Protein AF-A0A0R0LU48-F1 (afdb_monomer_lite)

Foldseek 3Di:
DPVVVVVVVVVVVVVVVVVVVVVVVVVVVVVVVVLVVLCPDPNNVVVDPDPVPQFLLNVLVVLLVVLLVLLVVLLVVLVVVLVPDPDPVLNVLSVVLNVLSVCLVNVVSVVLVCCSVVVPVVCVVVNVVSLVSNLVSLVSSLVSLVDDDPPVVNVVSNVSSVVSNVSSVVSSVSSVLLNVQCPDPQHDNRSHGPVVVVVVPDD

Organism: NCBI:txid146866

pLDDT: mean 76.63, std 15.04, range [34.47, 94.69]

InterPro domains:
  IPR031539 Protein of unknown function DUF5090 [PF17009] (1-192)

Radius of gyration: 25.54 Å; chains: 1; bounding box: 46×79×58 Å

Sequence (203 aa):
MADSKTERAKRKAAEVRDAVALQSAQAEKKTKETIKAVEKSKIGKHIPTSLDSATFKDVIKMTLFLNAIMTIGFYCIVNSAATDVENAIKRTALNICNYIILIFGLGGIVVDSIFFFGQLFALLKIFYLIKFVKFLGMVLFLFATFRGIGWFMMASEWLYTICCGLLDLFFMYYLTLYEERVASDDYDENGMLKADRMNNEEP

Secondary structure (DSSP, 8-state):
--HHHHHHHHHHHHHHHHHHHHHHHHHHHHHHHHHHHHHHSTTGGGS-S-GGG--HHHHHHHHHHHHHHHHHHHHHHHHHHHHS---HHHHHHHHHHHHHIIIIIIHHHHHHHHHHHHT-GGGHHHHHHHHHHHHHHHHHHHHHHSSSS-HHHHHHHHHHHHHHHHHHHHHHHHHHHHHHHHHSTTB-TTS-BHHHHHHHS--

Structure (mmCIF, N/CA/C/O backbone):
data_AF-A0A0R0LU48-F1
#
_entry.id   AF-A0A0R0LU48-F1
#
loop_
_atom_site.group_PDB
_atom_site.id
_atom_site.type_symbol
_atom_site.label_atom_id
_atom_site.label_alt_id
_atom_site.label_comp_id
_atom_site.label_asym_id
_atom_site.label_entity_id
_atom_site.label_seq_id
_atom_site.pdbx_PDB_ins_code
_atom_site.Cartn_x
_atom_site.Cartn_y
_atom_site.Cartn_z
_atom_site.occupancy
_atom_site.B_iso_or_equiv
_atom_site.auth_seq_id
_atom_site.auth_comp_id
_atom_site.auth_asym_id
_atom_site.auth_atom_id
_atom_site.pdbx_PDB_model_num
ATOM 1 N N . MET A 1 1 ? -14.257 60.687 -22.860 1.00 53.16 1 MET A N 1
ATOM 2 C CA . MET A 1 1 ? -15.047 59.444 -23.060 1.00 53.16 1 MET A CA 1
ATOM 3 C C . MET A 1 1 ? -14.368 58.182 -22.480 1.00 53.16 1 MET A C 1
ATOM 5 O O . MET A 1 1 ? -14.685 57.082 -22.917 1.00 53.16 1 MET A O 1
ATOM 9 N N . ALA A 1 2 ? -13.473 58.296 -21.485 1.00 52.38 2 ALA A N 1
ATOM 10 C CA . ALA A 1 2 ? -12.802 57.144 -20.857 1.00 52.38 2 ALA A CA 1
ATOM 11 C C . ALA A 1 2 ? -13.502 56.653 -19.569 1.00 52.38 2 ALA A C 1
ATOM 13 O O . ALA A 1 2 ? -13.424 55.469 -19.250 1.00 52.38 2 ALA A O 1
ATOM 14 N N . ASP A 1 3 ? -14.260 57.520 -18.885 1.00 55.38 3 ASP A N 1
ATOM 15 C CA . ASP A 1 3 ? -14.912 57.183 -17.610 1.00 55.38 3 ASP A CA 1
ATOM 16 C C . ASP A 1 3 ? -16.040 56.148 -17.727 1.00 55.38 3 ASP A C 1
ATOM 18 O O . ASP A 1 3 ? -16.190 55.292 -16.857 1.00 55.38 3 ASP A O 1
ATOM 22 N N . SER A 1 4 ? -16.789 56.124 -18.839 1.00 62.62 4 SER A N 1
ATOM 23 C CA . SER A 1 4 ? -17.958 55.233 -18.946 1.00 62.62 4 SER A CA 1
ATOM 24 C C . SER A 1 4 ? -17.603 53.756 -19.163 1.00 62.62 4 SER A C 1
ATOM 26 O O . SER A 1 4 ? -18.388 52.872 -18.812 1.00 62.62 4 SER A O 1
ATOM 28 N N . LYS A 1 5 ? -16.415 53.457 -19.712 1.00 58.91 5 LYS A N 1
ATOM 29 C CA . LYS A 1 5 ? -15.939 52.073 -19.882 1.00 58.91 5 LYS A CA 1
ATOM 30 C C . LYS A 1 5 ? -15.409 51.503 -18.568 1.00 58.91 5 LYS A C 1
ATOM 32 O O . LYS A 1 5 ? -15.706 50.353 -18.250 1.00 58.91 5 LYS A O 1
ATOM 37 N N . THR A 1 6 ? -14.698 52.313 -17.787 1.00 65.50 6 THR A N 1
ATOM 38 C CA . THR A 1 6 ? -14.137 51.910 -16.490 1.00 65.50 6 THR A CA 1
ATOM 39 C C . THR A 1 6 ? -15.232 51.720 -15.439 1.00 65.50 6 THR A C 1
ATOM 41 O O . THR A 1 6 ? -15.206 50.736 -14.701 1.00 65.50 6 THR A O 1
ATOM 44 N N . GLU A 1 7 ? -16.256 52.580 -15.413 1.00 66.00 7 GLU A N 1
ATOM 45 C CA . GLU A 1 7 ? -17.419 52.382 -14.537 1.00 66.00 7 GLU A CA 1
ATOM 46 C C . GLU A 1 7 ? -18.263 51.162 -14.929 1.00 66.00 7 GLU A C 1
ATOM 48 O O . GLU A 1 7 ? -18.682 50.403 -14.054 1.00 66.00 7 GLU A O 1
ATOM 53 N N . ARG A 1 8 ? -18.470 50.907 -16.230 1.00 67.06 8 ARG A N 1
ATOM 54 C CA . ARG A 1 8 ? -19.157 49.685 -16.692 1.00 67.06 8 ARG A CA 1
ATOM 55 C C . ARG A 1 8 ? -18.387 48.414 -16.338 1.00 67.06 8 ARG A C 1
ATOM 57 O O . ARG A 1 8 ? -19.012 47.421 -15.977 1.00 67.06 8 ARG A O 1
ATOM 64 N N . ALA A 1 9 ? -17.057 48.441 -16.414 1.00 67.62 9 ALA A N 1
ATOM 65 C CA . ALA A 1 9 ? -16.216 47.317 -16.011 1.00 67.62 9 ALA A CA 1
ATOM 66 C C . ALA A 1 9 ? -16.288 47.066 -14.495 1.00 67.62 9 ALA A C 1
ATOM 68 O O . ALA A 1 9 ? -16.434 45.919 -14.081 1.00 67.62 9 ALA A O 1
ATOM 69 N N . LYS A 1 10 ? -16.278 48.123 -13.670 1.00 69.38 10 LYS A N 1
ATOM 70 C CA . LYS A 1 10 ? -16.448 48.006 -12.211 1.00 69.38 10 LYS A CA 1
ATOM 71 C C . LYS A 1 10 ? -17.833 47.486 -11.817 1.00 69.38 10 LYS A C 1
ATOM 73 O O . LYS A 1 10 ? -17.916 46.629 -10.944 1.00 69.38 10 LYS A O 1
ATOM 78 N N . ARG A 1 11 ? -18.905 47.941 -12.480 1.00 68.88 11 ARG A N 1
ATOM 79 C CA . ARG A 1 11 ? -20.272 47.439 -12.236 1.00 68.88 11 ARG A CA 1
ATOM 80 C C . ARG A 1 11 ? -20.427 45.970 -12.629 1.00 68.88 11 ARG A C 1
ATOM 82 O O . ARG A 1 11 ? -20.905 45.190 -11.818 1.00 68.88 11 ARG A O 1
ATOM 89 N N . LYS A 1 12 ? -19.920 45.566 -13.801 1.00 70.00 12 LYS A N 1
ATOM 90 C CA . LYS A 1 12 ? -19.904 44.148 -14.200 1.00 70.00 12 LYS A CA 1
ATOM 91 C C . LYS A 1 12 ? -19.057 43.281 -13.267 1.00 70.00 12 LYS A C 1
ATOM 93 O O . LYS A 1 12 ? -19.446 42.162 -12.968 1.00 70.00 12 LYS A O 1
ATOM 98 N N . ALA A 1 13 ? -17.915 43.778 -12.793 1.00 67.62 13 ALA A N 1
ATOM 99 C CA . ALA A 1 13 ? -17.084 43.046 -11.838 1.00 67.62 13 ALA A CA 1
ATOM 100 C C . ALA A 1 13 ? -17.785 42.866 -10.479 1.00 67.62 13 ALA A C 1
ATOM 102 O O . ALA A 1 13 ? -17.675 41.798 -9.883 1.00 67.62 13 ALA A O 1
ATOM 103 N N . ALA A 1 14 ? -18.530 43.874 -10.013 1.00 71.25 14 ALA A N 1
ATOM 104 C CA . ALA A 1 14 ? -19.348 43.771 -8.806 1.00 71.25 14 ALA A CA 1
ATOM 105 C C . ALA A 1 14 ? -20.502 42.769 -8.983 1.00 71.25 14 ALA A C 1
ATOM 107 O O . ALA A 1 14 ? -20.642 41.867 -8.167 1.00 71.25 14 ALA A O 1
ATOM 108 N N . GLU A 1 15 ? -21.240 42.841 -10.096 1.00 73.94 15 GLU A N 1
ATOM 109 C CA . GLU A 1 15 ? -22.322 41.896 -10.419 1.00 73.94 15 GLU A CA 1
ATOM 110 C C . GLU A 1 15 ? -21.827 40.445 -10.516 1.00 73.94 15 GLU A C 1
ATOM 112 O O . GLU A 1 15 ? -22.471 39.533 -10.000 1.00 73.94 15 GLU A O 1
ATOM 117 N N . VAL A 1 16 ? -20.662 40.212 -11.131 1.00 72.81 16 VAL A N 1
ATOM 118 C CA . VAL A 1 16 ? -20.051 38.874 -11.203 1.00 72.81 16 VAL A CA 1
ATOM 119 C C . VAL A 1 16 ? -19.606 38.401 -9.820 1.00 72.81 16 VAL A C 1
ATOM 121 O O . VAL A 1 16 ? -19.815 37.238 -9.486 1.00 72.81 16 VAL A O 1
ATOM 124 N N . ARG A 1 17 ? -19.033 39.279 -8.990 1.00 69.31 17 ARG A N 1
ATOM 125 C CA . ARG A 1 17 ? -18.630 38.925 -7.621 1.00 69.31 17 ARG A CA 1
ATOM 126 C C . ARG A 1 17 ? -19.835 38.545 -6.761 1.00 69.31 17 ARG A C 1
ATOM 128 O O . ARG A 1 17 ? -19.767 37.554 -6.038 1.00 69.31 17 ARG A O 1
ATOM 135 N N . ASP A 1 18 ? -20.931 39.285 -6.881 1.00 74.00 18 ASP A N 1
ATOM 136 C CA . ASP A 1 18 ? -22.164 39.023 -6.140 1.00 74.00 18 ASP A CA 1
ATOM 137 C C . ASP A 1 18 ? -22.858 37.748 -6.649 1.00 74.00 18 ASP A C 1
ATOM 139 O O . ASP A 1 18 ? -23.329 36.941 -5.847 1.00 74.00 18 ASP A O 1
ATOM 143 N N . ALA A 1 19 ? -22.831 37.486 -7.962 1.00 73.06 19 ALA A N 1
ATOM 144 C CA . ALA A 1 19 ? -23.322 36.235 -8.542 1.00 73.06 19 ALA A CA 1
ATOM 145 C C . ALA A 1 19 ? -22.497 35.012 -8.097 1.00 73.06 19 ALA A C 1
ATOM 147 O O . ALA A 1 19 ? -23.069 33.969 -7.777 1.00 73.06 19 ALA A O 1
ATOM 148 N N . VAL A 1 20 ? -21.167 35.136 -8.023 1.00 67.44 20 VAL A N 1
ATOM 149 C CA . VAL A 1 20 ? -20.271 34.079 -7.521 1.00 67.44 20 VAL A CA 1
ATOM 150 C C . VAL A 1 20 ? -20.490 33.841 -6.026 1.00 67.44 20 VAL A C 1
ATOM 152 O O . VAL A 1 20 ? -20.561 32.691 -5.597 1.00 67.44 20 VAL A O 1
ATOM 155 N N . ALA A 1 21 ? -20.670 34.898 -5.230 1.00 66.50 21 ALA A N 1
ATOM 156 C CA . ALA A 1 21 ? -20.992 34.775 -3.809 1.00 66.50 21 ALA A CA 1
ATOM 157 C C . ALA A 1 21 ? -22.350 34.084 -3.590 1.00 66.50 21 ALA A C 1
ATOM 159 O O . ALA A 1 21 ? -22.465 33.205 -2.734 1.00 66.50 21 ALA A O 1
ATOM 160 N N . LEU A 1 22 ? -23.359 34.419 -4.402 1.00 77.50 22 LEU A N 1
ATOM 161 C CA . LEU A 1 22 ? -24.681 33.795 -4.354 1.00 77.50 22 LEU A CA 1
ATOM 162 C C . LEU A 1 22 ? -24.629 32.310 -4.747 1.00 77.50 22 LEU A C 1
ATOM 164 O O . LEU A 1 22 ? -25.226 31.475 -4.066 1.00 77.50 22 LEU A O 1
ATOM 168 N N . GLN A 1 23 ? -23.896 31.964 -5.810 1.00 72.56 23 GLN A N 1
ATOM 169 C CA . GLN A 1 23 ? -23.706 30.571 -6.229 1.00 72.56 23 GLN A CA 1
ATOM 170 C C . GLN A 1 23 ? -22.917 29.764 -5.194 1.00 72.56 23 GLN A C 1
ATOM 172 O O . GLN A 1 23 ? -23.289 28.628 -4.905 1.00 72.56 23 GLN A O 1
ATOM 177 N N . SER A 1 24 ? -21.883 30.352 -4.589 1.00 55.38 24 SER A N 1
ATOM 178 C CA . SER A 1 24 ? -21.120 29.720 -3.507 1.00 55.38 24 SER A CA 1
ATOM 179 C C . SER A 1 24 ? -22.003 29.457 -2.283 1.00 55.38 24 SER A C 1
ATOM 181 O O . SER A 1 24 ? -22.031 28.344 -1.765 1.00 55.38 24 SER A O 1
ATOM 183 N N . ALA A 1 25 ? -22.821 30.433 -1.877 1.00 70.62 25 ALA A N 1
ATOM 184 C CA . ALA A 1 25 ? -23.762 30.273 -0.769 1.00 70.62 25 ALA A CA 1
ATOM 185 C C . ALA A 1 25 ? -24.839 29.210 -1.058 1.00 70.62 25 ALA A C 1
ATOM 187 O O . ALA A 1 25 ? -25.215 28.439 -0.172 1.00 70.62 25 ALA A O 1
ATOM 188 N N . GLN A 1 26 ? -25.325 29.129 -2.301 1.00 75.94 26 GLN A N 1
ATOM 189 C CA . GLN A 1 26 ? -26.251 28.076 -2.729 1.00 75.94 26 GLN A CA 1
ATOM 190 C C . GLN A 1 26 ? -25.587 26.694 -2.744 1.00 75.94 26 GLN A C 1
ATOM 192 O O . GLN A 1 26 ? -26.207 25.722 -2.309 1.00 75.94 26 GLN A O 1
ATOM 197 N N . ALA A 1 27 ? -24.333 26.601 -3.191 1.00 59.31 27 ALA A N 1
ATOM 198 C CA . ALA A 1 27 ? -23.557 25.367 -3.162 1.00 59.31 27 ALA A CA 1
ATOM 199 C C . ALA A 1 27 ? -23.303 24.910 -1.719 1.00 59.31 27 ALA A C 1
ATOM 201 O O . ALA A 1 27 ? -23.600 23.765 -1.393 1.00 59.31 27 ALA A O 1
ATOM 202 N N . GLU A 1 28 ? -22.867 25.800 -0.824 1.00 49.56 28 GLU A N 1
ATOM 203 C CA . GLU A 1 28 ? -22.703 25.490 0.601 1.00 49.56 28 GLU A CA 1
ATOM 204 C C . GLU A 1 28 ? -24.007 25.031 1.249 1.00 49.56 28 GLU A C 1
ATOM 206 O O . GLU A 1 28 ? -24.011 24.062 2.010 1.00 49.56 28 GLU A O 1
ATOM 211 N N . LYS A 1 29 ? -25.127 25.700 0.951 1.00 70.50 29 LYS A N 1
ATOM 212 C CA . LYS A 1 29 ? -26.439 25.310 1.476 1.00 70.50 29 LYS A CA 1
ATOM 213 C C . LYS A 1 29 ? -26.829 23.913 0.994 1.00 70.50 29 LYS A C 1
ATOM 215 O O . LYS A 1 29 ? -27.220 23.084 1.812 1.00 70.50 29 LYS A O 1
ATOM 220 N N . LYS A 1 30 ? -26.639 23.622 -0.296 1.00 72.75 30 LYS A N 1
ATOM 221 C CA . LYS A 1 30 ? -26.913 22.305 -0.886 1.00 72.75 30 LYS A CA 1
ATOM 222 C C . LYS A 1 30 ? -26.003 21.218 -0.309 1.00 72.75 30 LYS A C 1
ATOM 224 O O . LYS A 1 30 ? -26.470 20.118 -0.021 1.00 72.75 30 LYS A O 1
ATOM 229 N N . THR A 1 31 ? -24.732 21.529 -0.065 1.00 49.38 31 THR A N 1
ATOM 230 C CA . THR A 1 31 ? -23.783 20.626 0.600 1.00 49.38 31 THR A CA 1
ATOM 231 C C . THR A 1 31 ? -24.207 20.359 2.043 1.00 49.38 31 THR A C 1
ATOM 233 O O . THR A 1 31 ? -24.282 19.202 2.442 1.00 49.38 31 THR A O 1
ATOM 236 N N . LYS A 1 32 ? -24.591 21.387 2.813 1.00 55.03 32 LYS A N 1
ATOM 237 C CA . LYS A 1 32 ? -25.093 21.230 4.193 1.00 55.03 32 LYS A CA 1
ATOM 238 C C . LYS A 1 32 ? -26.396 20.430 4.258 1.00 55.03 32 LYS A C 1
ATOM 240 O O . LYS A 1 32 ? -26.575 19.629 5.171 1.00 55.03 32 LYS A O 1
ATOM 245 N N . GLU A 1 33 ? -27.303 20.622 3.306 1.00 74.12 33 GLU A N 1
ATOM 246 C CA . GLU A 1 33 ? -28.535 19.831 3.194 1.00 74.12 33 GLU A CA 1
ATOM 247 C C . GLU A 1 33 ? -28.237 18.370 2.838 1.00 74.12 33 GLU A C 1
ATOM 249 O O . GLU A 1 33 ? -28.833 17.465 3.422 1.00 74.12 33 GLU A O 1
ATOM 254 N N . THR A 1 34 ? -27.261 18.133 1.959 1.00 65.44 34 THR A N 1
ATOM 255 C CA . THR A 1 34 ? -26.812 16.782 1.588 1.00 65.44 34 THR A CA 1
ATOM 256 C C . THR A 1 34 ? -26.147 16.078 2.767 1.00 65.44 34 THR A C 1
ATOM 258 O O . THR A 1 34 ? -26.477 14.930 3.041 1.00 65.44 34 THR A O 1
ATOM 261 N N . ILE A 1 35 ? 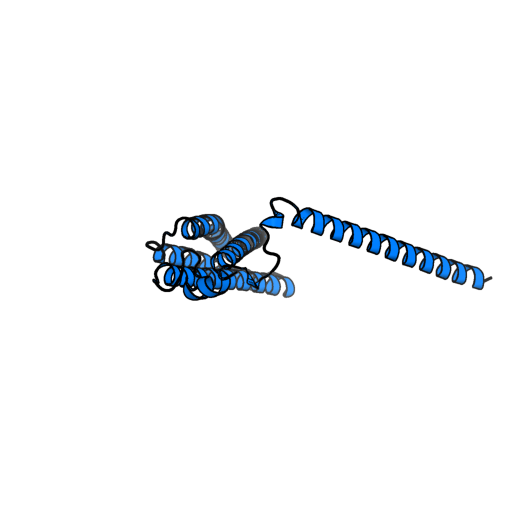-25.289 16.768 3.524 1.00 55.00 35 ILE A N 1
ATOM 262 C CA . ILE A 1 35 ? -24.664 16.232 4.743 1.00 55.00 35 ILE A CA 1
ATOM 263 C C . ILE A 1 35 ? -25.739 15.826 5.756 1.00 55.00 35 ILE A C 1
ATOM 265 O O . ILE A 1 35 ? -25.747 14.686 6.208 1.00 55.00 35 ILE A O 1
ATOM 269 N N . LYS A 1 36 ? -26.724 16.693 6.026 1.00 67.88 36 LYS A N 1
ATOM 270 C CA . LYS A 1 36 ? -27.844 16.372 6.931 1.00 67.88 36 LYS A CA 1
ATOM 271 C C . LYS A 1 36 ? -28.707 15.211 6.430 1.00 67.88 36 LYS A C 1
ATOM 273 O O . LYS A 1 36 ? -29.240 14.449 7.235 1.00 67.88 36 LYS A O 1
ATOM 278 N N . ALA A 1 37 ? -28.894 15.089 5.116 1.00 72.19 37 ALA A N 1
ATOM 279 C CA . ALA A 1 37 ? -29.622 13.973 4.516 1.00 72.19 37 ALA A CA 1
ATOM 280 C C . ALA A 1 37 ? -28.841 12.656 4.647 1.00 72.19 37 ALA A C 1
ATOM 282 O O . ALA A 1 37 ? -29.436 11.621 4.951 1.00 72.19 37 ALA A O 1
ATOM 283 N N . VAL A 1 38 ? -27.516 12.704 4.478 1.00 60.34 38 VAL A N 1
ATOM 284 C CA . VAL A 1 38 ? -26.619 11.560 4.661 1.00 60.34 38 VAL A CA 1
ATOM 285 C C . VAL A 1 38 ? -26.592 11.143 6.127 1.00 60.34 38 VAL A C 1
ATOM 287 O O . VAL A 1 38 ? -26.894 9.985 6.389 1.00 60.34 38 VAL A O 1
ATOM 290 N N . GLU A 1 39 ? -26.374 12.054 7.077 1.00 55.50 39 GLU A N 1
ATOM 291 C CA . GLU A 1 39 ? -26.407 11.778 8.527 1.00 55.50 39 GLU A CA 1
ATOM 292 C C . GLU A 1 39 ? -27.728 11.134 8.979 1.00 55.50 39 GLU A C 1
ATOM 294 O O . GLU A 1 39 ? -27.738 10.207 9.785 1.00 55.50 39 GLU A O 1
ATOM 299 N N . LYS A 1 40 ? -28.867 11.573 8.426 1.00 70.12 40 LYS A N 1
ATOM 300 C CA . LYS A 1 40 ? -30.189 11.003 8.745 1.00 70.12 40 LYS A CA 1
ATOM 301 C C . LYS A 1 40 ? -30.490 9.684 8.029 1.00 70.12 40 LYS A C 1
ATOM 303 O O . LYS A 1 40 ? -31.455 9.007 8.400 1.00 70.12 40 LYS A O 1
ATOM 308 N N . SER A 1 41 ? -29.713 9.319 7.011 1.00 72.19 41 SER A N 1
ATOM 309 C CA . SER A 1 41 ? -29.898 8.076 6.259 1.00 72.19 41 SER A CA 1
ATOM 310 C C . SER A 1 41 ? -29.531 6.846 7.099 1.00 72.19 41 SER A C 1
ATOM 312 O O . SER A 1 41 ? -28.799 6.936 8.082 1.00 72.19 41 SER A O 1
ATOM 314 N N . LYS A 1 42 ? -30.006 5.658 6.694 1.00 63.72 42 LYS A N 1
ATOM 315 C CA . LYS A 1 42 ? -29.632 4.385 7.346 1.00 63.72 42 LYS A CA 1
ATOM 316 C C . LYS A 1 42 ? -28.112 4.173 7.396 1.00 63.72 42 LYS A C 1
ATOM 318 O O . LYS A 1 42 ? -27.623 3.580 8.351 1.00 63.72 42 LYS A O 1
ATOM 323 N N . ILE A 1 43 ? -27.402 4.673 6.382 1.00 53.69 43 ILE A N 1
ATOM 324 C CA . ILE A 1 43 ? -25.948 4.570 6.247 1.00 53.69 43 ILE A CA 1
ATOM 325 C C . ILE A 1 43 ? -25.261 5.607 7.138 1.00 53.69 43 ILE A C 1
ATOM 327 O O . ILE A 1 43 ? -24.390 5.239 7.911 1.00 53.69 43 ILE A O 1
ATOM 331 N N . GLY A 1 44 ? -25.678 6.876 7.108 1.00 48.78 44 GLY A N 1
ATOM 332 C CA . GLY A 1 44 ? -25.032 7.921 7.914 1.00 48.78 44 GLY A CA 1
ATOM 333 C C . GLY A 1 44 ? -25.274 7.805 9.413 1.00 48.78 44 GLY A C 1
ATOM 334 O O . GLY A 1 44 ? -24.395 8.176 10.176 1.00 48.78 44 GLY A O 1
ATOM 335 N N . LYS A 1 45 ? -26.370 7.173 9.850 1.00 55.78 45 LYS A N 1
ATOM 336 C CA . LYS A 1 45 ? -26.540 6.775 11.260 1.00 55.78 45 LYS A CA 1
ATOM 337 C C . LYS A 1 45 ? -25.509 5.741 11.738 1.00 55.78 45 LYS A C 1
ATOM 339 O O . LYS A 1 45 ? -25.342 5.587 12.939 1.00 55.78 45 LYS A O 1
ATOM 344 N N . HIS A 1 46 ? -24.863 5.024 10.816 1.00 56.06 46 HIS A N 1
ATOM 345 C CA . HIS A 1 46 ? -23.775 4.083 11.101 1.00 56.06 46 HIS A CA 1
ATOM 346 C C . HIS A 1 46 ? -22.386 4.688 10.848 1.00 56.06 46 HIS A C 1
ATOM 348 O O . HIS A 1 46 ? -21.388 4.015 11.092 1.00 56.06 46 HIS A O 1
ATOM 354 N N . ILE A 1 47 ? -22.301 5.925 10.343 1.00 50.41 47 ILE A N 1
ATOM 355 C CA . ILE A 1 47 ? -21.030 6.632 10.188 1.00 50.41 47 ILE A CA 1
ATOM 356 C C . ILE A 1 47 ? -20.760 7.351 11.516 1.00 50.41 47 ILE A C 1
ATOM 358 O O . ILE A 1 47 ? -21.517 8.258 11.864 1.00 50.41 47 ILE A O 1
ATOM 362 N N . PRO A 1 48 ? -19.722 6.965 12.277 1.00 52.69 48 PRO A N 1
ATOM 363 C CA . PRO A 1 48 ? -19.404 7.628 13.534 1.00 52.69 48 PRO A CA 1
ATOM 364 C C . PRO A 1 48 ? -19.004 9.085 13.265 1.00 52.69 48 PRO A C 1
ATOM 366 O O . PRO A 1 48 ? -18.038 9.360 12.556 1.00 52.69 48 PRO A O 1
ATOM 369 N N . THR A 1 49 ? -19.770 10.029 13.814 1.00 53.81 49 THR A N 1
ATOM 370 C CA . THR A 1 49 ? -19.534 11.480 13.694 1.00 53.81 49 THR A CA 1
ATOM 371 C C . THR A 1 49 ? -18.589 12.030 14.769 1.00 53.81 49 THR A C 1
ATOM 373 O O . THR A 1 49 ? -18.243 13.209 14.728 1.00 53.81 49 THR A O 1
ATOM 376 N N . SER A 1 50 ? -18.152 11.194 15.717 1.00 48.34 50 SER A N 1
ATOM 377 C CA . SER A 1 50 ? -17.138 11.510 16.729 1.00 48.34 50 SER A CA 1
ATOM 378 C C . SER A 1 50 ? -16.078 10.404 16.803 1.00 48.34 50 SER A C 1
ATOM 380 O O . SER A 1 50 ? -16.401 9.216 16.842 1.00 48.34 50 SER A O 1
ATOM 382 N N . LEU A 1 51 ? -14.800 10.801 16.842 1.00 49.50 51 LEU A N 1
ATOM 383 C CA . LEU A 1 51 ? -13.664 9.881 17.010 1.00 49.50 51 LEU A CA 1
ATOM 384 C C . LEU A 1 51 ? -13.607 9.260 18.415 1.00 49.50 51 LEU A C 1
ATOM 386 O O . LEU A 1 51 ? -13.053 8.177 18.556 1.00 49.50 51 LEU A O 1
ATOM 390 N N . ASP A 1 52 ? -14.242 9.882 19.415 1.00 49.97 52 ASP A N 1
ATOM 391 C CA . ASP A 1 52 ? -14.313 9.368 20.795 1.00 49.97 52 ASP A CA 1
ATOM 392 C C . ASP A 1 52 ? -15.073 8.032 20.911 1.00 49.97 52 ASP A C 1
ATOM 394 O O . ASP A 1 52 ? -14.929 7.319 21.897 1.00 49.97 52 ASP A O 1
ATOM 398 N N . SER A 1 53 ? -15.863 7.668 19.892 1.00 56.25 53 SER A N 1
ATOM 399 C CA . SER A 1 53 ? -16.603 6.397 19.820 1.00 56.25 53 SER A CA 1
ATOM 400 C C . SER A 1 53 ? -15.949 5.346 18.913 1.00 56.25 53 SER A C 1
ATOM 402 O O . SER A 1 53 ? -16.498 4.257 18.732 1.00 56.25 53 SER A O 1
ATOM 404 N N . ALA A 1 54 ? -14.798 5.657 18.305 1.00 58.09 54 ALA A N 1
ATOM 405 C CA . ALA A 1 54 ? -14.149 4.760 17.359 1.00 58.09 54 ALA A CA 1
ATOM 406 C C . ALA A 1 54 ? -13.547 3.555 18.091 1.00 58.09 54 ALA A C 1
ATOM 408 O O . ALA A 1 54 ? -12.592 3.683 18.858 1.00 58.09 54 ALA A O 1
ATOM 409 N N . THR A 1 55 ? -14.085 2.364 17.826 1.00 66.44 55 THR A N 1
ATOM 410 C CA . THR A 1 55 ? -13.520 1.135 18.386 1.00 66.44 55 THR A CA 1
ATOM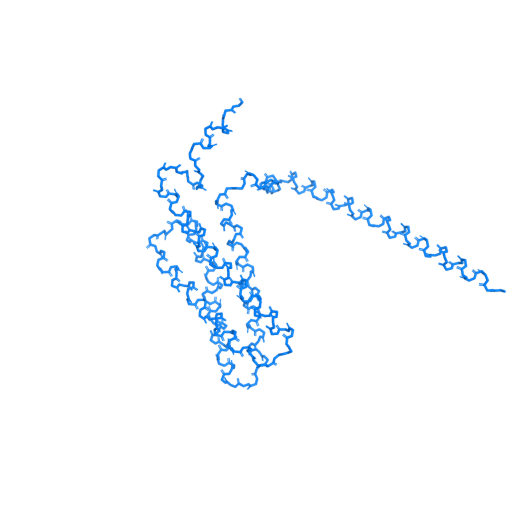 411 C C . THR A 1 55 ? -12.210 0.782 17.688 1.00 66.44 55 THR A C 1
ATOM 413 O O . THR A 1 55 ? -11.976 1.133 16.526 1.00 66.44 55 THR A O 1
ATOM 416 N N . PHE A 1 56 ? -11.354 0.017 18.365 1.00 67.69 56 PHE A N 1
ATOM 417 C CA . PHE A 1 56 ? -10.104 -0.473 17.780 1.00 67.69 56 PHE A CA 1
ATOM 418 C C . PHE A 1 56 ? -10.347 -1.270 16.482 1.00 67.69 56 PHE A C 1
ATOM 420 O O . PHE A 1 56 ? -9.610 -1.156 15.501 1.00 67.69 56 PHE A O 1
ATOM 427 N N . LYS A 1 57 ? -11.468 -1.997 16.435 1.00 73.38 57 LYS A N 1
ATOM 428 C CA . LYS A 1 57 ? -11.972 -2.698 15.250 1.00 73.38 57 LYS A CA 1
ATOM 429 C C . LYS A 1 57 ? -12.264 -1.757 14.074 1.00 73.38 57 LYS A C 1
ATOM 431 O O . LYS A 1 57 ? -12.014 -2.124 12.926 1.00 73.38 57 LYS A O 1
ATOM 436 N N . ASP A 1 58 ? -12.781 -0.557 14.325 1.00 77.88 58 ASP A N 1
ATOM 437 C CA . ASP A 1 58 ? -13.090 0.420 13.273 1.00 77.88 58 ASP A CA 1
ATOM 438 C C . ASP A 1 58 ? -11.834 1.094 12.724 1.00 77.88 58 ASP A C 1
ATOM 440 O O . ASP A 1 58 ? -11.739 1.307 11.513 1.00 77.88 58 ASP A O 1
ATOM 444 N N . VAL A 1 59 ? -10.829 1.323 13.575 1.00 80.06 59 VAL A N 1
ATOM 445 C CA . VAL A 1 59 ? -9.495 1.755 13.132 1.00 80.06 59 VAL A CA 1
ATOM 446 C C . VAL A 1 59 ? -8.920 0.741 12.142 1.00 80.06 59 VAL A C 1
ATOM 448 O O . VAL A 1 59 ? -8.492 1.122 11.056 1.00 80.06 59 VAL A O 1
ATOM 451 N N . ILE A 1 60 ? -8.987 -0.558 12.443 1.00 82.25 60 ILE A N 1
ATOM 452 C CA . ILE A 1 60 ? -8.452 -1.603 11.554 1.00 82.25 60 ILE A CA 1
ATOM 453 C C . ILE A 1 60 ? -9.214 -1.673 10.229 1.00 82.25 60 ILE A C 1
ATOM 455 O O . ILE A 1 60 ? -8.582 -1.769 9.177 1.00 82.25 60 ILE A O 1
ATOM 459 N N . LYS A 1 61 ? -10.549 -1.557 10.245 1.00 85.38 61 LYS A N 1
ATOM 460 C CA . LYS A 1 61 ? -11.356 -1.494 9.011 1.00 85.38 61 LYS A CA 1
ATOM 461 C C . LYS A 1 61 ? -10.973 -0.300 8.139 1.00 85.38 61 LYS A C 1
ATOM 463 O O . LYS A 1 61 ? -10.848 -0.456 6.926 1.00 85.38 61 LYS A O 1
ATOM 468 N N . MET A 1 62 ? -10.789 0.879 8.738 1.00 85.88 62 MET A N 1
ATOM 469 C CA . MET A 1 62 ? -10.365 2.071 8.000 1.00 85.88 62 MET A CA 1
ATOM 470 C C . MET A 1 62 ? -8.975 1.882 7.397 1.00 85.88 62 MET A C 1
ATOM 472 O O . MET A 1 62 ? -8.781 2.185 6.219 1.00 85.88 62 MET A O 1
ATOM 476 N N . THR A 1 63 ? -8.034 1.318 8.154 1.00 86.12 63 THR A N 1
ATOM 477 C CA . THR A 1 63 ? -6.684 1.027 7.655 1.00 86.12 63 THR A CA 1
ATOM 478 C C . THR A 1 63 ? -6.718 -0.003 6.525 1.00 86.12 63 THR A C 1
ATOM 480 O O . THR A 1 63 ? -6.038 0.186 5.521 1.00 86.12 63 THR A O 1
ATOM 483 N N . LEU A 1 64 ? -7.552 -1.044 6.626 1.00 88.88 64 LEU A N 1
ATOM 484 C CA . LEU A 1 64 ? -7.750 -2.047 5.574 1.00 88.88 64 LEU A CA 1
ATOM 485 C C . LEU A 1 64 ? -8.318 -1.421 4.294 1.00 88.88 64 LEU A C 1
ATOM 487 O O . LEU A 1 64 ? -7.800 -1.658 3.203 1.00 88.88 64 LEU A O 1
ATOM 491 N N . PHE A 1 65 ? -9.347 -0.582 4.421 1.00 90.62 65 PHE A N 1
ATOM 492 C CA . PHE A 1 65 ? -9.954 0.110 3.285 1.00 90.62 65 PHE A CA 1
ATOM 493 C C . PHE A 1 65 ? -8.975 1.080 2.610 1.00 90.62 65 PHE A C 1
ATOM 495 O O . PHE A 1 65 ? -8.840 1.084 1.384 1.00 90.62 65 PHE A O 1
ATOM 502 N N . LEU A 1 66 ? -8.245 1.866 3.404 1.00 91.25 66 LEU A N 1
ATOM 503 C CA . LEU A 1 66 ? -7.239 2.794 2.895 1.00 91.25 66 LEU A CA 1
ATOM 504 C C . LEU A 1 66 ? -6.085 2.047 2.212 1.00 91.25 66 LEU A C 1
ATOM 506 O O . LEU A 1 66 ? -5.650 2.446 1.132 1.00 91.25 66 LEU A O 1
ATOM 510 N N . ASN A 1 67 ? -5.633 0.935 2.794 1.00 90.62 67 ASN A N 1
ATOM 511 C CA . ASN A 1 67 ? -4.605 0.079 2.210 1.00 90.62 67 ASN A CA 1
ATOM 512 C C . ASN A 1 67 ? -5.069 -0.529 0.876 1.00 90.62 67 ASN A C 1
ATOM 514 O O . ASN A 1 67 ? -4.303 -0.551 -0.090 1.00 90.62 67 ASN A O 1
ATOM 518 N N . ALA A 1 68 ? -6.336 -0.939 0.773 1.00 92.31 68 ALA A N 1
ATOM 519 C CA . ALA A 1 68 ? -6.910 -1.437 -0.473 1.00 92.31 68 ALA A CA 1
ATOM 520 C C . ALA A 1 68 ? -6.878 -0.382 -1.590 1.00 92.31 68 ALA A C 1
ATOM 522 O O . ALA A 1 68 ? -6.349 -0.650 -2.671 1.00 92.31 68 ALA A O 1
ATOM 523 N N . ILE A 1 69 ? -7.369 0.833 -1.320 1.00 93.94 69 ILE A N 1
ATOM 524 C CA . ILE A 1 69 ? -7.355 1.938 -2.295 1.00 93.94 69 ILE A CA 1
ATOM 525 C C . ILE A 1 69 ? -5.923 2.272 -2.717 1.00 93.94 69 ILE A C 1
ATOM 527 O O . ILE A 1 69 ? -5.637 2.384 -3.910 1.00 93.94 69 ILE A O 1
ATOM 531 N N . MET A 1 70 ? -5.017 2.402 -1.749 1.00 93.62 70 MET A N 1
ATOM 532 C CA . MET A 1 70 ? -3.616 2.728 -2.008 1.00 93.62 70 MET A CA 1
ATOM 533 C C . MET A 1 70 ? -2.917 1.633 -2.821 1.00 93.62 70 MET A C 1
ATOM 535 O O . MET A 1 70 ? -2.144 1.923 -3.727 1.00 93.62 70 MET A O 1
ATOM 539 N N . THR A 1 71 ? -3.220 0.363 -2.554 1.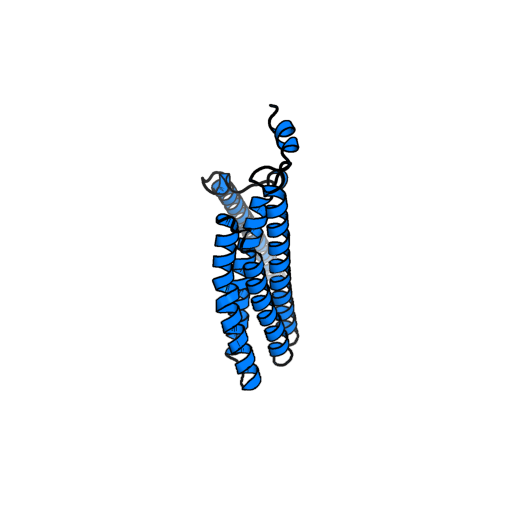00 93.38 71 THR A N 1
ATOM 540 C CA . THR A 1 71 ? -2.655 -0.769 -3.300 1.00 93.38 71 THR A CA 1
ATOM 541 C C . THR A 1 71 ? -3.168 -0.815 -4.742 1.00 93.38 71 THR A C 1
ATOM 543 O O . THR A 1 71 ? -2.386 -1.093 -5.650 1.00 93.38 71 THR A O 1
ATOM 546 N N . ILE A 1 72 ? -4.444 -0.491 -4.980 1.00 94.38 72 ILE A N 1
ATOM 547 C CA . ILE A 1 72 ? -4.998 -0.355 -6.338 1.00 94.38 72 ILE A CA 1
ATOM 548 C C . ILE A 1 72 ? -4.311 0.792 -7.084 1.00 94.38 72 ILE A C 1
ATOM 550 O O . ILE A 1 72 ? -3.872 0.611 -8.219 1.00 94.38 72 ILE A O 1
ATOM 554 N N . GLY A 1 73 ? -4.171 1.957 -6.445 1.00 93.69 73 GLY A N 1
ATOM 555 C CA . GLY A 1 73 ? -3.459 3.089 -7.038 1.00 93.69 73 GLY A CA 1
ATOM 556 C C . GLY A 1 73 ? -2.003 2.748 -7.358 1.00 93.69 73 GLY A C 1
ATOM 557 O O . GLY A 1 73 ? -1.530 3.041 -8.456 1.00 93.69 73 GLY A O 1
ATOM 558 N N . PHE A 1 74 ? -1.321 2.039 -6.456 1.00 94.31 74 PHE A N 1
ATOM 559 C CA . PHE A 1 74 ? 0.046 1.579 -6.679 1.00 94.31 74 PHE A CA 1
ATOM 560 C C . PHE A 1 74 ? 0.148 0.620 -7.867 1.00 94.31 74 PHE A C 1
ATOM 562 O O . PHE A 1 74 ? 1.019 0.790 -8.716 1.00 94.31 74 PHE A O 1
ATOM 569 N N . TYR A 1 75 ? -0.768 -0.345 -7.978 1.00 94.19 75 TYR A N 1
ATOM 570 C CA . TYR A 1 75 ? -0.829 -1.252 -9.124 1.00 94.19 75 TYR A CA 1
ATOM 571 C C . TYR A 1 75 ? -0.951 -0.488 -10.451 1.00 94.19 75 TYR A C 1
ATOM 573 O O . TYR A 1 75 ? -0.212 -0.771 -11.393 1.00 94.19 75 TYR A O 1
ATOM 581 N N . CYS A 1 76 ? -1.818 0.527 -10.515 1.00 93.12 76 CYS A N 1
ATOM 582 C CA . CYS A 1 76 ? -1.963 1.364 -11.707 1.00 93.12 76 CYS A CA 1
ATOM 583 C C . CYS A 1 76 ? -0.663 2.102 -12.066 1.00 93.12 76 CYS A C 1
ATOM 585 O O . CYS A 1 76 ? -0.298 2.145 -13.241 1.00 93.12 76 CYS A O 1
ATOM 587 N N . ILE A 1 77 ? 0.051 2.640 -11.071 1.00 91.81 77 ILE A N 1
ATOM 588 C CA . ILE A 1 77 ? 1.349 3.308 -11.268 1.00 91.81 77 ILE A CA 1
ATOM 589 C C . ILE A 1 77 ? 2.377 2.319 -11.833 1.00 91.81 77 ILE A C 1
ATOM 591 O O . ILE A 1 77 ? 3.004 2.601 -12.854 1.00 91.81 77 ILE A O 1
ATOM 595 N N . VAL A 1 78 ? 2.514 1.139 -11.220 1.00 91.62 78 VAL A N 1
ATOM 596 C CA . VAL A 1 78 ? 3.453 0.096 -11.673 1.00 91.62 78 VAL A CA 1
ATOM 597 C C . VAL A 1 78 ? 3.125 -0.357 -13.098 1.00 91.62 78 VAL A C 1
ATOM 599 O O . VAL A 1 78 ? 4.025 -0.487 -13.928 1.00 91.62 78 VAL A O 1
ATOM 602 N N . ASN A 1 79 ? 1.842 -0.563 -13.405 1.00 90.94 79 ASN A N 1
ATOM 603 C CA . ASN A 1 79 ? 1.396 -0.985 -14.728 1.00 90.94 79 ASN A CA 1
ATOM 604 C C . ASN A 1 79 ? 1.660 0.087 -15.801 1.00 90.94 79 ASN A C 1
ATOM 606 O O . ASN A 1 79 ? 2.106 -0.238 -16.903 1.00 90.94 79 ASN A O 1
ATOM 610 N N . SER A 1 80 ? 1.446 1.365 -15.473 1.00 88.75 80 SER A N 1
ATOM 611 C CA . SER A 1 80 ? 1.800 2.477 -16.362 1.00 88.75 80 SER A CA 1
ATOM 612 C C . SER A 1 80 ? 3.307 2.510 -16.617 1.00 88.75 80 SER A C 1
ATOM 614 O O . SER A 1 80 ? 3.735 2.500 -17.768 1.00 88.75 80 SER A O 1
ATOM 616 N N . ALA A 1 81 ? 4.118 2.444 -15.557 1.00 86.94 81 ALA A N 1
ATOM 617 C CA . ALA A 1 81 ? 5.574 2.459 -15.663 1.00 86.94 81 ALA A CA 1
ATOM 618 C C . ALA A 1 81 ? 6.122 1.284 -16.494 1.00 86.94 81 ALA A C 1
ATOM 620 O O . ALA A 1 81 ? 7.119 1.437 -17.192 1.00 86.94 81 ALA A O 1
ATOM 621 N N . ALA A 1 82 ? 5.479 0.113 -16.458 1.00 84.88 82 ALA A N 1
ATOM 622 C CA . ALA A 1 82 ? 5.888 -1.049 -17.249 1.00 84.88 82 ALA A CA 1
ATOM 623 C C . ALA A 1 82 ? 5.640 -0.891 -18.763 1.00 84.88 82 ALA A C 1
ATOM 625 O O . ALA A 1 82 ? 6.294 -1.567 -19.565 1.00 84.88 82 ALA A O 1
ATOM 626 N N . THR A 1 83 ? 4.704 -0.023 -19.159 1.00 81.19 83 THR A N 1
ATOM 627 C CA . THR A 1 83 ? 4.278 0.136 -20.559 1.00 81.19 83 THR A CA 1
ATOM 628 C C . THR A 1 83 ? 5.234 1.036 -21.353 1.00 81.19 83 THR A C 1
ATOM 630 O O . THR A 1 83 ? 5.495 0.759 -22.522 1.00 81.19 83 THR A O 1
ATOM 633 N N . ASP A 1 84 ? 5.843 2.028 -20.698 1.00 71.94 84 ASP A N 1
ATOM 634 C CA . ASP A 1 84 ? 6.643 3.086 -21.339 1.00 71.94 84 ASP A CA 1
ATOM 635 C C . ASP A 1 84 ? 8.168 2.837 -21.317 1.00 71.94 84 ASP A C 1
ATOM 637 O O . ASP A 1 84 ? 8.971 3.765 -21.427 1.00 71.94 84 ASP A O 1
ATOM 641 N N . VAL A 1 85 ? 8.613 1.583 -21.153 1.00 81.62 85 VAL A N 1
ATOM 642 C CA . VAL A 1 85 ? 10.040 1.257 -20.965 1.00 81.62 85 VAL A CA 1
ATOM 643 C C . VAL A 1 85 ? 10.644 0.505 -22.148 1.00 81.62 85 VAL A C 1
ATOM 645 O O . VAL A 1 85 ? 10.340 -0.661 -22.399 1.00 81.62 85 VAL A O 1
ATOM 648 N N . GLU A 1 86 ? 11.611 1.151 -22.807 1.00 78.44 86 GLU A N 1
ATOM 649 C CA . GLU A 1 86 ? 12.388 0.575 -23.915 1.00 78.44 86 GLU A CA 1
ATOM 650 C C . GLU A 1 86 ? 13.481 -0.406 -23.447 1.00 78.44 86 GLU A C 1
ATOM 652 O O . GLU A 1 86 ? 13.826 -1.358 -24.146 1.00 78.44 86 GLU A O 1
ATOM 657 N N . ASN A 1 87 ? 14.042 -0.208 -22.247 1.00 85.31 87 ASN A N 1
ATOM 658 C CA . ASN A 1 87 ? 15.125 -1.052 -21.736 1.00 85.31 87 ASN A CA 1
ATOM 659 C C . ASN A 1 87 ? 14.596 -2.423 -21.274 1.00 85.31 87 ASN A C 1
ATOM 661 O O . ASN A 1 87 ? 13.861 -2.513 -20.291 1.00 85.31 87 ASN A O 1
ATOM 665 N N . ALA A 1 88 ? 15.047 -3.499 -21.926 1.00 85.50 88 ALA A N 1
ATOM 666 C CA . ALA A 1 88 ? 14.592 -4.867 -21.667 1.00 85.50 88 ALA A CA 1
ATOM 667 C C . ALA A 1 88 ? 14.777 -5.340 -20.211 1.00 85.50 88 ALA A C 1
ATOM 669 O O . ALA A 1 88 ? 13.901 -6.019 -19.670 1.00 85.50 88 ALA A O 1
ATOM 670 N N . ILE A 1 89 ? 15.881 -4.964 -19.553 1.00 86.38 89 ILE A N 1
ATOM 671 C CA . ILE A 1 89 ? 16.148 -5.348 -18.156 1.00 86.38 89 ILE A CA 1
ATOM 672 C C . ILE A 1 89 ? 15.147 -4.653 -17.233 1.00 86.38 89 ILE A C 1
ATOM 674 O O . ILE A 1 89 ? 14.499 -5.303 -16.412 1.00 86.38 89 ILE A O 1
ATOM 678 N N . LYS A 1 90 ? 14.965 -3.338 -17.407 1.00 86.06 90 LYS A N 1
ATOM 679 C CA . LYS A 1 90 ? 13.997 -2.563 -16.618 1.00 86.06 90 LYS A CA 1
ATOM 680 C C . LYS A 1 90 ? 12.568 -3.038 -16.851 1.00 86.06 90 LYS A C 1
ATOM 682 O O . LYS A 1 90 ? 11.824 -3.205 -15.892 1.00 86.06 90 LYS A O 1
ATOM 687 N N . ARG A 1 91 ? 12.204 -3.320 -18.104 1.00 88.44 91 ARG A N 1
ATOM 688 C CA . ARG A 1 91 ? 10.887 -3.8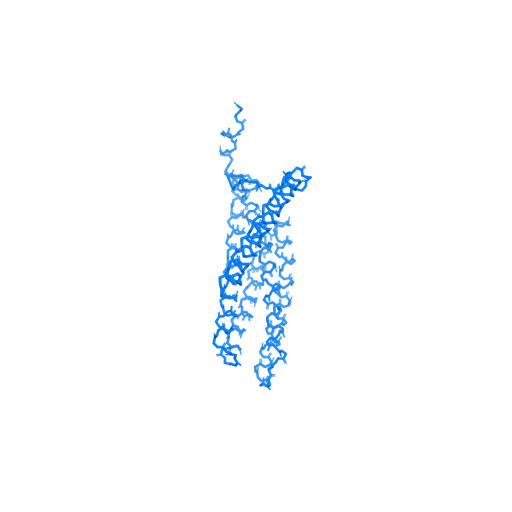53 -18.466 1.00 88.44 91 ARG A CA 1
ATOM 689 C C . ARG A 1 91 ? 10.610 -5.187 -17.780 1.00 88.44 91 ARG A C 1
ATOM 691 O O . ARG A 1 91 ? 9.522 -5.400 -17.261 1.00 88.44 91 ARG A O 1
ATOM 698 N N . THR A 1 92 ? 11.608 -6.067 -17.731 1.00 90.44 92 THR A N 1
ATOM 699 C CA . THR A 1 92 ? 11.490 -7.358 -17.042 1.00 90.44 92 THR A CA 1
ATOM 700 C C . THR A 1 92 ? 11.295 -7.166 -15.540 1.00 90.44 92 THR A C 1
ATOM 702 O O . THR A 1 92 ? 10.380 -7.756 -14.970 1.00 90.44 92 THR A O 1
ATOM 705 N N . ALA A 1 93 ? 12.090 -6.296 -14.908 1.00 90.50 93 ALA A N 1
ATOM 706 C CA . ALA A 1 93 ? 11.942 -5.976 -13.488 1.00 90.50 93 ALA A CA 1
ATOM 707 C C . ALA A 1 93 ? 10.553 -5.395 -13.166 1.00 90.50 93 ALA A C 1
ATOM 709 O O . ALA A 1 93 ? 9.901 -5.857 -12.233 1.00 90.50 93 ALA A O 1
ATOM 710 N N . LEU A 1 94 ? 10.060 -4.449 -13.971 1.00 91.44 94 LEU A N 1
ATOM 711 C CA . LEU A 1 94 ? 8.736 -3.846 -13.793 1.00 91.44 94 LEU A CA 1
ATOM 712 C C . LEU A 1 94 ? 7.597 -4.841 -14.030 1.00 91.44 94 LEU A C 1
ATOM 714 O O . LEU A 1 94 ? 6.620 -4.816 -13.290 1.00 91.44 94 LEU A O 1
ATOM 718 N N . ASN A 1 95 ? 7.729 -5.757 -14.992 1.00 92.44 95 ASN A N 1
ATOM 719 C CA . ASN A 1 95 ? 6.755 -6.833 -15.186 1.00 92.44 95 ASN A CA 1
ATOM 720 C C . ASN A 1 95 ? 6.704 -7.774 -13.977 1.00 92.44 95 ASN A C 1
ATOM 722 O O . ASN A 1 95 ? 5.617 -8.141 -13.535 1.00 92.44 95 ASN A O 1
ATOM 726 N N . ILE A 1 96 ? 7.862 -8.134 -13.413 1.00 93.44 96 ILE A N 1
ATOM 727 C CA . ILE A 1 96 ? 7.931 -8.927 -12.179 1.00 93.44 96 ILE A CA 1
ATOM 728 C C . ILE A 1 96 ? 7.252 -8.170 -11.031 1.00 93.44 96 ILE A C 1
ATOM 730 O O . ILE A 1 96 ? 6.404 -8.750 -10.353 1.00 93.44 96 ILE A O 1
ATOM 734 N N . CYS A 1 97 ? 7.544 -6.874 -10.852 1.00 93.25 97 CYS A N 1
ATOM 735 C CA . CYS A 1 97 ? 6.842 -6.037 -9.875 1.00 93.25 97 CYS A CA 1
ATOM 736 C C . CYS A 1 97 ? 5.330 -6.056 -10.103 1.00 93.25 97 CYS A C 1
ATOM 738 O O . CYS A 1 97 ? 4.578 -6.254 -9.155 1.00 93.25 97 CYS A O 1
ATOM 740 N N . ASN A 1 98 ? 4.882 -5.894 -11.348 1.00 93.31 98 ASN A N 1
ATOM 741 C CA . ASN A 1 98 ? 3.466 -5.855 -11.696 1.00 93.31 98 ASN A CA 1
ATOM 742 C C . ASN A 1 98 ? 2.748 -7.144 -11.264 1.00 93.31 98 ASN A C 1
ATOM 744 O O . ASN A 1 98 ? 1.725 -7.084 -10.588 1.00 93.31 98 ASN A O 1
ATOM 748 N N . TYR A 1 99 ? 3.328 -8.315 -11.553 1.00 94.44 99 TYR A N 1
ATOM 749 C CA . TYR A 1 99 ? 2.772 -9.596 -11.105 1.00 94.44 99 TYR A CA 1
ATOM 750 C C . TYR A 1 99 ? 2.814 -9.770 -9.585 1.00 94.44 99 TYR A C 1
ATOM 752 O O . TYR A 1 99 ? 1.844 -10.265 -9.009 1.00 94.44 99 TYR A O 1
ATOM 760 N N . ILE A 1 100 ? 3.891 -9.343 -8.918 1.00 94.00 100 ILE A N 1
ATOM 761 C CA . ILE A 1 100 ? 3.976 -9.389 -7.451 1.00 94.00 100 ILE A CA 1
ATOM 762 C C . ILE A 1 100 ? 2.869 -8.530 -6.829 1.00 94.00 100 ILE A C 1
ATOM 764 O O . ILE A 1 100 ? 2.170 -8.990 -5.931 1.00 94.00 100 ILE A O 1
ATOM 768 N N . ILE A 1 101 ? 2.663 -7.307 -7.316 1.00 92.94 101 ILE A N 1
ATOM 769 C CA . ILE A 1 101 ? 1.633 -6.402 -6.791 1.00 92.94 101 ILE A CA 1
ATOM 770 C C . ILE A 1 101 ? 0.224 -6.866 -7.171 1.00 92.94 101 ILE A C 1
ATOM 772 O O . ILE A 1 101 ? -0.693 -6.740 -6.364 1.00 92.94 101 ILE A O 1
ATOM 776 N N . LEU A 1 102 ? 0.035 -7.479 -8.336 1.00 93.25 102 LEU A N 1
ATOM 777 C CA . LEU A 1 102 ? -1.238 -8.097 -8.702 1.00 93.25 102 LEU A CA 1
ATOM 778 C C . LEU A 1 102 ? -1.597 -9.243 -7.744 1.00 93.25 102 LEU A C 1
ATOM 780 O O . LEU A 1 102 ? -2.679 -9.258 -7.162 1.00 93.25 102 LEU A O 1
ATOM 784 N N . ILE A 1 103 ? -0.681 -10.192 -7.545 1.00 93.75 103 ILE A N 1
ATOM 785 C CA . ILE A 1 103 ? -0.950 -11.404 -6.763 1.00 93.75 103 ILE A CA 1
ATOM 786 C C . ILE A 1 103 ? -0.955 -11.096 -5.262 1.00 93.75 103 ILE A C 1
ATOM 788 O O . ILE A 1 103 ? -1.922 -11.399 -4.570 1.00 93.75 103 ILE A O 1
ATOM 792 N N . PHE A 1 104 ? 0.104 -10.471 -4.747 1.00 92.88 104 PHE A N 1
ATOM 793 C CA . PHE A 1 104 ? 0.293 -10.244 -3.309 1.00 92.88 104 PHE A CA 1
ATOM 794 C C . PHE A 1 104 ? -0.223 -8.884 -2.833 1.00 92.88 104 PHE A C 1
ATOM 796 O O . PHE A 1 104 ? -0.478 -8.712 -1.645 1.00 92.88 104 PHE A O 1
ATOM 803 N N . GLY A 1 105 ? -0.393 -7.913 -3.732 1.00 90.00 105 GLY A N 1
ATOM 804 C CA . GLY A 1 105 ? -1.068 -6.654 -3.425 1.00 90.00 105 GLY A CA 1
ATOM 805 C C . GLY A 1 105 ? -2.581 -6.808 -3.525 1.00 90.00 105 GLY A C 1
ATOM 806 O O . GLY A 1 105 ? -3.251 -6.820 -2.498 1.00 90.00 105 GLY A O 1
ATOM 807 N N . LEU A 1 106 ? -3.126 -6.962 -4.737 1.00 91.50 106 LEU A N 1
ATOM 808 C CA . LEU A 1 106 ? -4.580 -7.048 -4.937 1.00 91.50 106 LEU A CA 1
ATOM 809 C C . LEU A 1 106 ? -5.175 -8.335 -4.356 1.00 91.50 106 LEU A C 1
ATOM 811 O O . LEU A 1 106 ? -6.172 -8.270 -3.639 1.00 91.50 106 LEU A O 1
ATOM 815 N N . GLY A 1 107 ? -4.539 -9.490 -4.579 1.00 90.19 107 GLY A N 1
ATOM 816 C CA . GLY A 1 107 ? -4.923 -10.721 -3.877 1.00 90.19 107 GLY A CA 1
ATOM 817 C C . GLY A 1 107 ? -4.712 -10.617 -2.361 1.00 90.19 107 GLY A C 1
ATOM 818 O O . GLY A 1 107 ? -5.518 -11.131 -1.587 1.00 90.19 107 GLY A O 1
ATOM 819 N N . GLY A 1 108 ? -3.699 -9.858 -1.930 1.00 88.25 108 GLY A N 1
ATOM 820 C CA . GLY A 1 108 ? -3.452 -9.537 -0.524 1.00 88.25 108 GLY A CA 1
ATOM 821 C C . GLY A 1 108 ? -4.615 -8.814 0.154 1.00 88.25 108 GLY A C 1
ATOM 822 O O . GLY A 1 108 ? -4.915 -9.134 1.291 1.00 88.25 108 GLY A O 1
ATOM 823 N N . ILE A 1 109 ? -5.341 -7.926 -0.534 1.00 90.50 109 ILE A N 1
ATOM 824 C CA . ILE A 1 109 ? -6.526 -7.239 0.027 1.00 90.50 109 ILE A CA 1
ATOM 825 C C . ILE A 1 109 ? -7.612 -8.246 0.439 1.00 90.50 109 ILE A C 1
ATOM 827 O O . ILE A 1 109 ? -8.257 -8.105 1.484 1.00 90.50 109 ILE A O 1
ATOM 831 N N . VAL A 1 110 ? -7.817 -9.277 -0.384 1.00 90.62 110 VAL A N 1
ATOM 832 C CA . VAL A 1 110 ? -8.778 -10.348 -0.093 1.00 90.62 110 VAL A CA 1
ATOM 833 C C . VAL A 1 110 ? -8.299 -11.156 1.110 1.00 90.62 110 VAL A C 1
ATOM 835 O O . VAL A 1 110 ? -9.081 -11.415 2.023 1.00 90.62 110 VAL A O 1
ATOM 838 N N . VAL A 1 111 ? -7.008 -11.496 1.146 1.00 88.69 111 VAL A N 1
ATOM 839 C CA . VAL A 1 111 ? -6.394 -12.207 2.274 1.00 88.69 111 VAL A CA 1
ATOM 840 C C . VAL A 1 111 ? -6.494 -11.392 3.566 1.00 88.69 111 VAL A C 1
ATOM 842 O O . VAL A 1 111 ? -6.930 -11.941 4.571 1.00 88.69 111 VAL A O 1
ATOM 845 N N . ASP A 1 112 ? -6.179 -10.096 3.542 1.00 88.12 112 ASP A N 1
ATOM 846 C CA . ASP A 1 112 ? -6.285 -9.176 4.682 1.00 88.12 112 ASP A CA 1
ATOM 847 C C . ASP A 1 112 ? -7.707 -9.172 5.256 1.00 88.12 112 ASP A C 1
ATOM 849 O O . ASP A 1 112 ? -7.905 -9.253 6.469 1.00 88.12 112 ASP A O 1
ATOM 853 N N . SER A 1 113 ? -8.706 -9.132 4.369 1.00 87.75 113 SER A N 1
ATOM 854 C CA . SER A 1 113 ? -10.119 -9.165 4.747 1.00 87.75 113 SER A CA 1
ATOM 855 C C . SER A 1 113 ? -10.482 -10.497 5.404 1.00 87.75 113 SER A C 1
ATOM 857 O O . SER A 1 113 ? -11.090 -10.512 6.473 1.00 87.75 113 SER A O 1
ATOM 859 N N . ILE A 1 114 ? -10.074 -11.621 4.809 1.00 88.06 114 ILE A N 1
ATOM 860 C CA . ILE A 1 114 ? -10.324 -12.959 5.364 1.00 88.06 114 ILE A CA 1
ATOM 861 C C . ILE A 1 114 ? -9.631 -13.128 6.721 1.00 88.06 114 ILE A C 1
ATOM 863 O O . ILE A 1 114 ? -10.236 -13.671 7.640 1.00 88.06 114 ILE A O 1
ATOM 867 N N . PHE A 1 115 ? -8.398 -12.645 6.879 1.00 83.62 115 PHE A N 1
ATOM 868 C CA . PHE A 1 115 ? -7.668 -12.719 8.146 1.00 83.62 115 PHE A CA 1
ATOM 869 C C . PHE A 1 115 ? -8.360 -11.930 9.253 1.00 83.62 115 PHE A C 1
ATOM 871 O O . PHE A 1 115 ? -8.530 -12.449 10.355 1.00 83.62 115 PHE A O 1
ATOM 878 N N . PHE A 1 116 ? -8.790 -10.704 8.953 1.00 82.56 116 PHE A N 1
ATOM 879 C CA . PHE A 1 116 ? -9.455 -9.847 9.926 1.00 82.56 116 PHE A CA 1
ATOM 880 C C . PHE A 1 116 ? -10.852 -10.360 10.303 1.00 82.56 116 PHE A C 1
ATOM 882 O O . PHE A 1 116 ? -11.168 -10.468 11.486 1.00 82.56 116 PHE A O 1
ATOM 889 N N . PHE A 1 117 ? -11.692 -10.708 9.322 1.00 83.25 117 PHE A N 1
ATOM 890 C CA . PHE A 1 117 ? -13.060 -11.171 9.591 1.00 83.25 117 PHE A CA 1
ATOM 891 C C . PHE A 1 117 ? -13.127 -12.625 10.064 1.00 83.25 117 PHE A C 1
ATOM 893 O O . PHE A 1 117 ? -14.022 -12.972 10.828 1.00 83.25 117 PHE A O 1
ATOM 900 N N . GLY A 1 118 ? -12.200 -13.470 9.612 1.00 77.25 118 GLY A N 1
ATOM 901 C CA . GLY A 1 118 ? -12.125 -14.884 9.974 1.00 77.25 118 GLY A CA 1
ATOM 902 C C . GLY A 1 118 ? -11.313 -15.170 11.234 1.00 77.25 118 GLY A C 1
ATOM 903 O O . GLY A 1 118 ? -11.237 -16.332 11.621 1.00 77.25 118 GLY A O 1
ATOM 904 N N . GLN A 1 119 ? -10.691 -14.151 11.846 1.00 75.50 119 GLN A N 1
ATOM 905 C CA . GLN A 1 119 ? -9.868 -14.281 13.058 1.00 75.50 119 GLN A CA 1
ATOM 906 C C . GLN A 1 119 ? -8.831 -15.419 12.951 1.00 75.50 119 GLN A C 1
ATOM 908 O O . GLN A 1 119 ? -8.606 -16.194 13.880 1.00 75.50 119 GLN A O 1
ATOM 913 N N . LEU A 1 120 ? -8.196 -15.543 11.779 1.00 76.69 120 LEU A N 1
ATOM 914 C CA . LEU A 1 120 ? -7.293 -16.652 11.433 1.00 76.69 120 LEU A CA 1
ATOM 915 C C . LEU A 1 120 ? -5.874 -16.448 11.988 1.00 76.69 120 LEU A C 1
ATOM 917 O O . LEU A 1 120 ? -4.877 -16.562 11.271 1.00 76.69 120 LEU A O 1
ATOM 921 N N . PHE A 1 121 ? -5.775 -16.164 13.283 1.00 71.06 121 PHE A N 1
ATOM 922 C CA . PHE A 1 121 ? -4.524 -15.817 13.959 1.00 71.06 121 PHE A CA 1
ATOM 923 C C . PHE A 1 121 ? -3.456 -16.924 13.873 1.00 71.06 121 PHE A C 1
ATOM 925 O O . PHE A 1 121 ? -2.269 -16.649 13.716 1.00 71.06 121 PHE A O 1
ATOM 932 N N . ALA A 1 122 ? -3.865 -18.196 13.802 1.00 73.31 122 ALA A N 1
ATOM 933 C CA . ALA A 1 122 ? -2.951 -19.329 13.614 1.00 73.31 122 ALA A CA 1
ATOM 934 C C . ALA A 1 122 ? -2.092 -19.245 12.331 1.00 73.31 122 ALA A C 1
ATOM 936 O O . ALA A 1 122 ? -1.040 -19.883 12.240 1.00 73.31 122 ALA A O 1
ATOM 937 N N . LEU A 1 123 ? -2.515 -18.459 11.335 1.00 80.06 123 LEU A N 1
ATOM 938 C CA . LEU A 1 123 ? -1.841 -18.324 10.043 1.00 80.06 123 LEU A CA 1
ATOM 939 C C . LEU A 1 123 ? -1.023 -17.024 9.918 1.00 80.06 123 LEU A C 1
ATOM 941 O O . LEU A 1 123 ? -0.545 -16.703 8.827 1.00 80.06 123 LEU A O 1
ATOM 945 N N . LEU A 1 124 ? -0.798 -16.289 11.013 1.00 78.75 124 LEU A N 1
ATOM 946 C CA . LEU A 1 124 ? -0.113 -14.985 11.013 1.00 78.75 124 LEU A CA 1
ATOM 947 C C . LEU A 1 124 ? 1.271 -14.987 10.356 1.00 78.75 124 LEU A C 1
ATOM 949 O O . LEU A 1 124 ? 1.637 -14.040 9.664 1.00 78.75 124 LEU A O 1
ATOM 953 N N . LYS A 1 125 ? 2.029 -16.080 10.487 1.00 81.31 125 LYS A N 1
ATOM 954 C CA . LYS A 1 125 ? 3.332 -16.224 9.813 1.00 81.31 125 LYS A CA 1
ATOM 955 C C . LYS A 1 125 ? 3.205 -16.193 8.287 1.00 81.31 125 LYS A C 1
ATOM 957 O O . LYS A 1 125 ? 4.039 -15.591 7.615 1.00 81.31 125 LYS A O 1
ATOM 962 N N . ILE A 1 126 ? 2.165 -16.826 7.742 1.00 85.50 126 ILE A N 1
ATOM 963 C CA . ILE A 1 126 ? 1.888 -16.841 6.298 1.00 85.50 126 ILE A CA 1
ATOM 964 C C . ILE A 1 126 ? 1.441 -15.449 5.848 1.00 85.50 126 ILE A C 1
ATOM 966 O O . ILE A 1 126 ? 1.874 -14.965 4.805 1.00 85.50 126 ILE A O 1
ATOM 970 N N . PHE A 1 127 ? 0.631 -14.778 6.663 1.00 85.69 127 PHE A N 1
ATOM 971 C CA . PHE A 1 127 ? 0.218 -13.401 6.419 1.00 85.69 127 PHE A CA 1
ATOM 972 C C . PHE A 1 127 ? 1.414 -12.438 6.349 1.00 85.69 127 PHE A C 1
ATOM 974 O O . PHE A 1 127 ? 1.556 -11.705 5.368 1.00 85.69 127 PHE A O 1
ATOM 981 N N . TYR A 1 128 ? 2.339 -12.501 7.311 1.00 87.38 128 TYR A N 1
ATOM 982 C CA . TYR A 1 128 ? 3.568 -11.704 7.267 1.00 87.38 128 TYR A CA 1
ATOM 983 C C . TYR A 1 128 ? 4.439 -12.031 6.057 1.00 87.38 128 TYR A C 1
ATOM 985 O O . TYR A 1 128 ? 5.017 -11.123 5.462 1.00 87.38 128 TYR A O 1
ATOM 993 N N . LEU A 1 129 ? 4.502 -13.300 5.643 1.00 89.38 129 LEU A N 1
ATOM 994 C CA . LEU A 1 129 ? 5.225 -13.690 4.436 1.00 89.38 129 LEU A CA 1
ATOM 995 C C . LEU A 1 129 ? 4.627 -13.033 3.181 1.00 89.38 129 LEU A C 1
ATOM 997 O O . LEU A 1 129 ? 5.372 -12.490 2.369 1.00 89.38 129 LEU A O 1
ATOM 1001 N N . ILE A 1 130 ? 3.299 -13.020 3.038 1.00 90.69 130 ILE A N 1
ATOM 1002 C CA . ILE A 1 130 ? 2.608 -12.350 1.921 1.00 90.69 130 ILE A CA 1
ATOM 1003 C C . ILE A 1 130 ? 2.940 -10.852 1.900 1.00 90.69 130 ILE A C 1
ATOM 1005 O O . ILE A 1 130 ? 3.306 -10.311 0.852 1.00 90.69 130 ILE A O 1
ATOM 1009 N N . LYS A 1 131 ? 2.880 -10.190 3.061 1.00 90.75 131 LYS A N 1
ATOM 1010 C CA . LYS A 1 131 ? 3.223 -8.766 3.199 1.00 90.75 131 LYS A CA 1
ATOM 1011 C C . LYS A 1 131 ? 4.689 -8.489 2.881 1.00 90.75 131 LYS A C 1
ATOM 1013 O O . LYS A 1 131 ? 4.992 -7.519 2.189 1.00 90.75 131 LYS A O 1
ATOM 1018 N N . PHE A 1 132 ? 5.589 -9.368 3.306 1.00 91.44 132 PHE A N 1
ATOM 1019 C CA . PHE A 1 132 ? 7.010 -9.271 2.996 1.00 91.44 132 PHE A CA 1
ATOM 1020 C C . PHE A 1 132 ? 7.284 -9.403 1.491 1.00 91.44 132 PHE A C 1
ATOM 1022 O O . PHE A 1 132 ? 8.035 -8.605 0.933 1.00 91.44 132 PHE A O 1
ATOM 1029 N N . VAL A 1 133 ? 6.633 -10.344 0.801 1.00 94.19 133 VAL A N 1
ATOM 1030 C CA . VAL A 1 133 ? 6.772 -10.495 -0.658 1.00 94.19 133 VAL A CA 1
ATOM 1031 C C . VAL A 1 133 ? 6.240 -9.260 -1.397 1.00 94.19 133 VAL A C 1
ATOM 1033 O O . VAL A 1 133 ? 6.904 -8.765 -2.311 1.00 94.19 133 VAL A O 1
ATOM 1036 N N . LYS A 1 134 ? 5.097 -8.701 -0.973 1.00 93.62 134 LYS A N 1
ATOM 1037 C CA . LYS A 1 134 ? 4.581 -7.424 -1.503 1.00 93.62 134 LYS A CA 1
ATOM 1038 C C . LYS A 1 134 ? 5.598 -6.292 -1.306 1.00 93.62 134 LYS A C 1
ATOM 1040 O O . LYS A 1 134 ? 5.877 -5.553 -2.249 1.00 93.62 134 LYS A O 1
ATOM 1045 N N . PHE A 1 135 ? 6.187 -6.189 -0.114 1.00 94.06 135 PHE A N 1
ATOM 1046 C CA . PHE A 1 135 ? 7.207 -5.188 0.205 1.00 94.06 135 PHE A CA 1
ATOM 1047 C C . PHE A 1 135 ? 8.458 -5.322 -0.676 1.00 94.06 135 PHE A C 1
ATOM 1049 O O . PHE A 1 135 ? 8.950 -4.320 -1.192 1.00 94.06 135 PHE A O 1
ATOM 1056 N N . LEU A 1 136 ? 8.933 -6.544 -0.941 1.00 94.19 136 LEU A N 1
ATOM 1057 C CA . LEU A 1 136 ? 10.029 -6.772 -1.893 1.00 94.19 136 LEU A CA 1
ATOM 1058 C C . LEU A 1 136 ? 9.686 -6.262 -3.301 1.00 94.19 136 LEU A C 1
ATOM 1060 O O . LEU A 1 136 ? 10.537 -5.658 -3.954 1.00 94.19 136 LEU A O 1
ATOM 1064 N N . GLY A 1 137 ? 8.438 -6.440 -3.747 1.00 93.44 137 GLY A N 1
ATOM 1065 C CA . GLY A 1 137 ? 7.946 -5.862 -5.001 1.00 93.44 137 GLY A CA 1
ATOM 1066 C C . GLY A 1 137 ? 7.991 -4.330 -5.014 1.00 93.44 137 GLY A C 1
ATOM 1067 O O . GLY A 1 137 ? 8.410 -3.739 -6.009 1.00 93.44 137 GLY A O 1
ATOM 1068 N N . MET A 1 138 ? 7.629 -3.680 -3.902 1.00 94.06 138 MET A N 1
ATOM 1069 C CA . MET A 1 138 ? 7.733 -2.221 -3.755 1.00 94.06 138 MET A CA 1
ATOM 1070 C C . MET A 1 138 ? 9.188 -1.741 -3.825 1.00 94.06 138 MET A C 1
ATOM 1072 O O . MET A 1 138 ? 9.491 -0.790 -4.540 1.00 94.06 138 MET A O 1
ATOM 1076 N N . VAL A 1 139 ? 10.104 -2.418 -3.128 1.00 93.44 139 VAL A N 1
ATOM 1077 C CA . VAL A 1 139 ? 11.538 -2.086 -3.152 1.00 93.44 139 VAL A CA 1
ATOM 1078 C C . VAL A 1 139 ? 12.108 -2.245 -4.562 1.00 93.44 139 VAL A C 1
ATOM 1080 O O . VAL A 1 139 ? 12.796 -1.351 -5.054 1.00 93.44 139 VAL A O 1
ATOM 1083 N N . LEU A 1 140 ? 11.787 -3.348 -5.244 1.00 92.69 140 LEU A N 1
ATOM 1084 C CA . LEU A 1 140 ? 12.209 -3.577 -6.626 1.00 92.69 140 LEU A CA 1
ATOM 1085 C C . LEU A 1 140 ? 11.672 -2.489 -7.568 1.00 92.69 140 LEU A C 1
ATOM 1087 O O . LEU A 1 140 ? 12.405 -2.025 -8.442 1.00 92.69 140 LEU A O 1
ATOM 1091 N N . PHE A 1 141 ? 10.430 -2.038 -7.364 1.00 92.31 141 PHE A N 1
ATOM 1092 C CA . PHE A 1 141 ? 9.844 -0.939 -8.130 1.00 92.31 141 PHE A CA 1
ATOM 1093 C C . PHE A 1 141 ? 10.628 0.370 -7.958 1.00 92.31 141 PHE A C 1
ATOM 1095 O O . PHE A 1 141 ? 10.980 0.986 -8.963 1.00 92.31 141 PHE A O 1
ATOM 1102 N N . LEU A 1 142 ? 10.989 0.750 -6.726 1.00 91.62 142 LEU A N 1
ATOM 1103 C CA . LEU A 1 142 ? 11.794 1.955 -6.464 1.00 91.62 142 LEU A CA 1
ATOM 1104 C C . LEU A 1 142 ? 13.132 1.928 -7.219 1.00 91.62 142 LEU A C 1
ATOM 1106 O O . LEU A 1 142 ? 13.532 2.921 -7.829 1.00 91.62 142 LEU A O 1
ATOM 1110 N N . PHE A 1 143 ? 13.815 0.779 -7.233 1.00 89.25 143 PHE A N 1
ATOM 1111 C CA . PHE A 1 143 ? 15.060 0.624 -7.991 1.00 89.25 143 PHE A CA 1
ATOM 1112 C C . PHE A 1 143 ? 14.840 0.668 -9.507 1.00 89.25 143 PHE A C 1
ATOM 1114 O O . PHE A 1 143 ? 15.657 1.245 -10.230 1.00 89.25 143 PHE A O 1
ATOM 1121 N N . ALA A 1 144 ? 13.744 0.089 -9.998 1.00 87.69 144 ALA A N 1
ATOM 1122 C CA . ALA A 1 144 ? 13.426 0.065 -11.422 1.00 87.69 144 ALA A CA 1
ATOM 1123 C C . ALA A 1 144 ? 13.101 1.465 -11.982 1.00 87.69 144 ALA A C 1
ATOM 1125 O O . ALA A 1 144 ? 13.428 1.741 -13.141 1.00 87.69 144 ALA A O 1
ATOM 1126 N N . THR A 1 145 ? 12.534 2.360 -11.163 1.00 85.94 145 THR A N 1
ATOM 1127 C CA . THR A 1 145 ? 12.149 3.730 -11.556 1.00 85.94 145 THR A CA 1
ATOM 1128 C C . THR A 1 145 ? 13.194 4.804 -11.243 1.00 85.94 145 THR A C 1
ATOM 1130 O O . THR A 1 145 ? 13.053 5.935 -11.704 1.00 85.94 145 THR A O 1
ATOM 1133 N N . PHE A 1 146 ? 14.299 4.466 -10.565 1.00 79.88 146 PHE A N 1
ATOM 1134 C CA . PHE A 1 146 ? 15.339 5.416 -10.123 1.00 79.88 146 PHE A CA 1
ATOM 1135 C C . PHE A 1 146 ? 15.984 6.263 -11.243 1.00 79.88 146 PHE A C 1
ATOM 1137 O O . PHE A 1 146 ? 16.640 7.269 -10.977 1.00 79.88 146 PHE A O 1
ATOM 1144 N N . ARG A 1 147 ? 15.838 5.875 -12.516 1.00 66.69 147 ARG A N 1
ATOM 1145 C CA . ARG A 1 147 ? 16.306 6.661 -13.669 1.00 66.69 147 ARG A CA 1
ATOM 1146 C C . ARG A 1 147 ? 15.349 6.505 -14.844 1.00 66.69 147 ARG A C 1
ATOM 1148 O O . ARG A 1 147 ? 15.278 5.411 -15.402 1.00 66.69 147 ARG A O 1
ATOM 1155 N N . GLY A 1 148 ? 14.696 7.582 -15.278 1.00 60.88 148 GLY A N 1
ATOM 1156 C CA . GLY A 1 148 ? 13.903 7.569 -16.517 1.00 60.88 148 GLY A CA 1
ATOM 1157 C C . GLY A 1 148 ? 12.781 8.600 -16.615 1.00 60.88 148 GLY A C 1
ATOM 1158 O O . GLY A 1 148 ? 12.282 8.820 -17.709 1.00 60.88 148 GLY A O 1
ATOM 1159 N N . ILE A 1 149 ? 12.410 9.251 -15.510 1.00 65.38 149 ILE A N 1
ATOM 1160 C CA . ILE A 1 149 ? 11.269 10.172 -15.442 1.00 65.38 149 ILE A CA 1
ATOM 1161 C C . ILE A 1 149 ? 11.748 11.512 -14.855 1.00 65.38 149 ILE A C 1
ATOM 1163 O O . ILE A 1 149 ? 12.766 11.567 -14.161 1.00 65.38 149 ILE A O 1
ATOM 1167 N N . GLY A 1 150 ? 11.049 12.614 -15.144 1.00 79.19 150 GLY A N 1
ATOM 1168 C CA . GLY A 1 150 ? 11.310 13.906 -14.508 1.00 79.19 150 GLY A CA 1
ATOM 1169 C C . GLY A 1 150 ? 11.315 13.804 -12.975 1.00 79.19 150 GLY A C 1
ATOM 1170 O O . GLY A 1 150 ? 10.475 13.121 -12.388 1.00 79.19 150 GLY A O 1
ATOM 1171 N N . TRP A 1 151 ? 12.247 14.512 -12.327 1.00 83.19 151 TRP A N 1
ATOM 1172 C CA . TRP A 1 151 ? 12.514 14.429 -10.881 1.00 83.19 151 TRP A CA 1
ATOM 1173 C C . TRP A 1 151 ? 11.263 14.526 -9.994 1.00 83.19 151 TRP A C 1
ATOM 1175 O O . TRP A 1 151 ? 11.172 13.831 -8.987 1.00 83.19 151 TRP A O 1
ATOM 1185 N N . PHE A 1 152 ? 10.286 15.352 -10.380 1.00 86.62 152 PHE A N 1
ATOM 1186 C CA . PHE A 1 152 ? 9.036 15.525 -9.640 1.00 86.62 152 PHE A CA 1
ATOM 1187 C C . PHE A 1 152 ? 8.140 14.277 -9.648 1.00 86.62 152 PHE A C 1
ATOM 1189 O O . PHE A 1 152 ? 7.609 13.892 -8.608 1.00 86.62 152 PHE A O 1
ATOM 1196 N N . MET A 1 153 ? 7.977 13.632 -10.806 1.00 84.56 153 MET A N 1
ATOM 1197 C CA . MET A 1 153 ? 7.187 12.402 -10.920 1.00 84.56 153 MET A CA 1
ATOM 1198 C C . MET A 1 153 ? 7.871 11.257 -10.174 1.00 84.56 153 MET A C 1
ATOM 1200 O O . MET A 1 153 ? 7.220 10.593 -9.378 1.00 84.56 153 MET A O 1
ATOM 1204 N N . MET A 1 154 ? 9.194 11.113 -10.322 1.00 86.38 154 MET A N 1
ATOM 1205 C CA . MET A 1 154 ? 9.967 10.113 -9.576 1.00 86.38 154 MET A CA 1
ATOM 1206 C C . MET A 1 154 ? 9.803 10.286 -8.058 1.00 86.38 154 MET A C 1
ATOM 1208 O O . MET A 1 154 ? 9.507 9.325 -7.353 1.00 86.38 154 MET A O 1
ATOM 1212 N N . ALA A 1 155 ? 9.939 11.515 -7.546 1.00 89.19 155 ALA A N 1
ATOM 1213 C CA . ALA A 1 155 ? 9.762 11.794 -6.122 1.00 89.19 155 ALA A CA 1
ATOM 1214 C C . ALA A 1 155 ? 8.331 11.491 -5.641 1.00 89.19 155 ALA A C 1
ATOM 1216 O O . ALA A 1 155 ? 8.147 10.967 -4.544 1.00 89.19 155 ALA A O 1
ATOM 1217 N N . SER A 1 156 ? 7.328 11.793 -6.470 1.00 90.88 156 SER A N 1
ATOM 1218 C CA . SER A 1 156 ? 5.914 11.553 -6.162 1.00 90.88 156 SER A CA 1
ATOM 1219 C C . SER A 1 156 ? 5.582 10.056 -6.128 1.00 90.88 156 SER A C 1
ATOM 1221 O O . SER A 1 156 ? 4.920 9.600 -5.199 1.00 90.88 156 SER A O 1
ATOM 1223 N N . GLU A 1 157 ? 6.086 9.272 -7.085 1.00 90.31 157 GLU A N 1
ATOM 1224 C CA . GLU A 1 157 ? 5.959 7.807 -7.110 1.00 90.31 157 GLU A CA 1
ATOM 1225 C C . GLU A 1 157 ? 6.642 7.159 -5.905 1.00 90.31 157 GLU A C 1
ATOM 1227 O O . GLU A 1 157 ? 6.089 6.254 -5.276 1.00 90.31 157 GLU A O 1
ATOM 1232 N N . TRP A 1 158 ? 7.832 7.641 -5.548 1.00 91.69 158 TRP A N 1
ATOM 1233 C CA . TRP A 1 158 ? 8.577 7.153 -4.392 1.00 91.69 158 TRP A CA 1
ATOM 1234 C C . TRP A 1 158 ? 7.846 7.445 -3.089 1.00 91.69 158 TRP A C 1
ATOM 1236 O O . TRP A 1 158 ? 7.669 6.541 -2.273 1.00 91.69 158 TRP A O 1
ATOM 1246 N N . LEU A 1 159 ? 7.367 8.678 -2.915 1.00 94.38 159 LEU A N 1
ATOM 1247 C CA . LEU A 1 159 ? 6.570 9.060 -1.754 1.00 94.38 159 LEU A CA 1
ATOM 1248 C C . LEU A 1 159 ? 5.311 8.194 -1.648 1.00 94.38 159 LEU A C 1
ATOM 1250 O O . LEU A 1 159 ? 5.036 7.652 -0.581 1.00 94.38 159 LEU A O 1
ATOM 1254 N N . TYR A 1 160 ? 4.595 8.001 -2.757 1.00 94.69 160 TYR A N 1
ATOM 1255 C CA . TYR A 1 160 ? 3.407 7.151 -2.795 1.00 94.69 160 TYR A CA 1
ATOM 1256 C C . TYR A 1 160 ? 3.725 5.707 -2.387 1.00 94.69 160 TYR A C 1
ATOM 1258 O O . TYR A 1 160 ? 3.040 5.132 -1.542 1.00 94.69 160 TYR A O 1
ATOM 1266 N N . THR A 1 161 ? 4.806 5.141 -2.929 1.00 93.94 161 THR A N 1
ATOM 1267 C CA . THR A 1 161 ? 5.264 3.777 -2.619 1.00 93.94 161 THR A CA 1
ATOM 1268 C C . 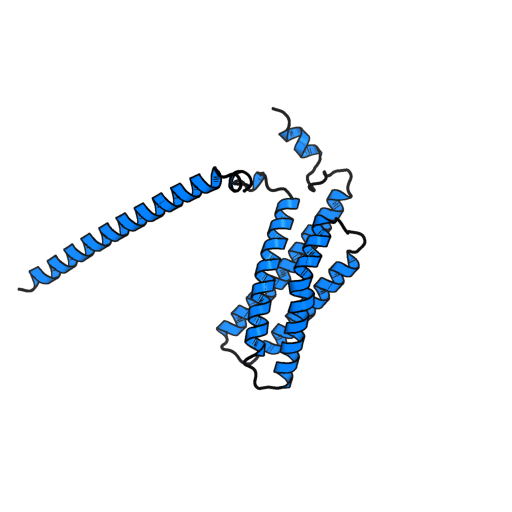THR A 1 161 ? 5.634 3.629 -1.140 1.00 93.94 161 THR A C 1
ATOM 1270 O O . THR A 1 161 ? 5.254 2.650 -0.498 1.00 93.94 161 THR A O 1
ATOM 1273 N N . ILE A 1 162 ? 6.330 4.616 -0.569 1.00 94.00 162 ILE A N 1
ATOM 1274 C CA . ILE A 1 162 ? 6.677 4.638 0.858 1.00 94.00 162 ILE A CA 1
ATOM 1275 C C . ILE A 1 162 ? 5.408 4.720 1.713 1.00 94.00 162 ILE A C 1
ATOM 1277 O O . ILE A 1 162 ? 5.278 3.968 2.677 1.00 94.00 162 ILE A O 1
ATOM 1281 N N . CYS A 1 163 ? 4.446 5.572 1.348 1.00 94.50 163 CYS A N 1
ATOM 1282 C CA . CYS A 1 163 ? 3.157 5.657 2.034 1.00 94.50 163 CYS A CA 1
ATOM 1283 C C . CYS A 1 163 ? 2.386 4.327 1.987 1.00 94.50 163 CYS A C 1
ATOM 1285 O O . CYS A 1 163 ? 1.826 3.926 3.007 1.00 94.50 163 CYS A O 1
ATOM 1287 N N . CYS A 1 164 ? 2.390 3.616 0.853 1.00 93.31 164 CYS A N 1
ATOM 1288 C CA . CYS A 1 164 ? 1.831 2.263 0.760 1.00 93.31 164 CYS A CA 1
ATOM 1289 C C . CYS A 1 164 ? 2.501 1.301 1.750 1.00 93.31 164 CYS A C 1
ATOM 1291 O O . CYS A 1 164 ? 1.805 0.604 2.486 1.00 93.31 164 CYS A O 1
ATOM 1293 N N . GLY A 1 165 ? 3.836 1.287 1.801 1.00 92.06 165 GLY A N 1
ATOM 1294 C CA . GLY A 1 165 ? 4.585 0.430 2.723 1.00 92.06 165 GLY A CA 1
ATOM 1295 C C . GLY A 1 165 ? 4.320 0.756 4.197 1.00 92.06 165 GLY A C 1
ATOM 1296 O O . GLY A 1 165 ? 4.117 -0.149 5.003 1.00 92.06 165 GLY A O 1
ATOM 1297 N N . LEU A 1 166 ? 4.256 2.043 4.554 1.00 91.81 166 LEU A N 1
ATOM 1298 C CA . LEU A 1 166 ? 3.922 2.481 5.914 1.00 91.81 166 LEU A CA 1
ATOM 1299 C C . LEU A 1 166 ? 2.502 2.069 6.319 1.00 91.81 166 LEU A C 1
ATOM 1301 O O . LEU A 1 166 ? 2.298 1.631 7.447 1.00 91.81 166 LEU A O 1
ATOM 1305 N N . LEU A 1 167 ? 1.530 2.159 5.408 1.00 91.31 167 LEU A N 1
ATOM 1306 C CA . LEU A 1 167 ? 0.168 1.692 5.672 1.00 91.31 167 LEU A CA 1
ATOM 1307 C C . LEU A 1 167 ? 0.096 0.178 5.878 1.00 91.31 167 LEU A C 1
ATOM 1309 O O . LEU A 1 167 ? -0.639 -0.266 6.758 1.00 91.31 167 LEU A O 1
ATOM 1313 N N . ASP A 1 168 ? 0.866 -0.612 5.125 1.00 88.56 168 ASP A N 1
ATOM 1314 C CA . ASP A 1 168 ? 0.987 -2.051 5.380 1.00 88.56 168 ASP A CA 1
ATOM 1315 C C . ASP A 1 168 ? 1.576 -2.320 6.775 1.00 88.56 168 ASP A C 1
ATOM 1317 O O . ASP A 1 168 ? 1.045 -3.160 7.501 1.00 88.56 168 ASP A O 1
ATOM 1321 N N . LEU A 1 169 ? 2.622 -1.591 7.181 1.00 87.69 169 LEU A N 1
ATOM 1322 C CA . LEU A 1 169 ? 3.209 -1.713 8.522 1.00 87.69 169 LEU A CA 1
ATOM 1323 C C . LEU A 1 169 ? 2.210 -1.342 9.622 1.00 87.69 169 LEU A C 1
ATOM 1325 O O . LEU A 1 169 ? 2.080 -2.084 10.593 1.00 87.69 169 LEU A O 1
ATOM 1329 N N . PHE A 1 170 ? 1.480 -0.234 9.466 1.00 87.19 170 PHE A N 1
ATOM 1330 C CA . PHE A 1 170 ? 0.445 0.160 10.420 1.00 87.19 170 PHE A CA 1
ATOM 1331 C C . PHE A 1 170 ? -0.669 -0.876 10.495 1.00 87.19 170 PHE A C 1
ATOM 1333 O O . PHE A 1 170 ? -1.072 -1.247 11.593 1.00 87.19 170 PHE A O 1
ATOM 1340 N N . PHE A 1 171 ? -1.134 -1.390 9.356 1.00 85.88 171 PHE A N 1
ATOM 1341 C CA . PHE A 1 171 ? -2.147 -2.438 9.342 1.00 85.88 171 PHE A CA 1
ATOM 1342 C C . PHE A 1 171 ? -1.674 -3.689 10.086 1.00 85.88 171 PHE A C 1
ATOM 1344 O O . PHE A 1 171 ? -2.402 -4.186 10.940 1.00 85.88 171 PHE A O 1
ATOM 1351 N N . MET A 1 172 ? -0.450 -4.158 9.820 1.00 84.81 172 MET A N 1
ATOM 1352 C CA . MET A 1 172 ? 0.124 -5.301 10.535 1.00 84.81 172 MET A CA 1
ATOM 1353 C C . MET A 1 172 ? 0.221 -5.030 12.037 1.00 84.81 172 MET A C 1
ATOM 1355 O O . MET A 1 172 ? -0.268 -5.835 12.817 1.00 84.81 172 MET A O 1
ATOM 1359 N N . TYR A 1 173 ? 0.767 -3.879 12.437 1.00 81.31 173 TYR A N 1
ATOM 1360 C CA . TYR A 1 173 ? 0.894 -3.491 13.842 1.00 81.31 173 TYR A CA 1
ATOM 1361 C C . TYR A 1 173 ? -0.457 -3.472 14.572 1.00 81.31 173 TYR A C 1
ATOM 1363 O O . TYR A 1 173 ? -0.598 -4.072 15.637 1.00 81.31 173 TYR A O 1
ATOM 1371 N N . TYR A 1 174 ? -1.469 -2.819 13.993 1.00 78.62 174 TYR A N 1
ATOM 1372 C CA . TYR A 1 174 ? -2.802 -2.760 14.591 1.00 78.62 174 TYR A CA 1
ATOM 1373 C C . TYR A 1 174 ? -3.490 -4.129 14.606 1.00 78.62 174 TYR A C 1
ATOM 1375 O O . TYR A 1 174 ? -4.214 -4.423 15.553 1.00 78.62 174 TYR A O 1
ATOM 1383 N N . LEU A 1 175 ? -3.256 -4.979 13.604 1.00 78.94 175 LEU A N 1
ATOM 1384 C CA . LEU A 1 175 ? -3.806 -6.333 13.576 1.00 78.94 175 LEU A CA 1
ATOM 1385 C C . LEU A 1 175 ? -3.195 -7.217 14.674 1.00 78.94 175 LEU A C 1
ATOM 1387 O O . LEU A 1 175 ? -3.942 -7.906 15.364 1.00 78.94 175 LEU A O 1
ATOM 1391 N N . THR A 1 176 ? -1.877 -7.158 14.885 1.00 75.25 176 THR A N 1
ATOM 1392 C CA . THR A 1 176 ? -1.198 -7.876 15.979 1.00 75.25 176 THR A CA 1
ATOM 1393 C C . THR A 1 176 ? -1.665 -7.379 17.342 1.00 75.25 176 THR A C 1
ATOM 1395 O O . THR A 1 176 ? -1.973 -8.173 18.223 1.00 75.25 176 THR A O 1
ATOM 1398 N N . LEU A 1 177 ? -1.791 -6.060 17.518 1.00 70.69 177 LEU A N 1
ATOM 1399 C CA . LEU A 1 177 ? -2.271 -5.509 18.784 1.00 70.69 177 LEU A CA 1
ATOM 1400 C C . LEU A 1 177 ? -3.735 -5.894 19.053 1.00 70.69 177 LEU A C 1
ATOM 1402 O O . LEU A 1 177 ? -4.127 -6.075 20.201 1.00 70.69 177 LEU A O 1
ATOM 1406 N N . TYR A 1 178 ? -4.554 -6.030 18.008 1.00 71.75 178 TYR A N 1
ATOM 1407 C CA . TYR A 1 178 ? -5.927 -6.514 18.143 1.00 71.75 178 TYR A CA 1
ATOM 1408 C C . TYR A 1 178 ? -5.984 -7.982 18.546 1.00 71.75 178 TYR A C 1
ATOM 1410 O O . TYR A 1 178 ? -6.790 -8.329 19.400 1.00 71.75 178 TYR A O 1
ATOM 1418 N N . GLU A 1 179 ? -5.121 -8.825 17.981 1.00 70.31 179 GLU A N 1
ATOM 1419 C CA . GLU A 1 179 ? -4.977 -10.218 18.408 1.00 70.31 179 GLU A CA 1
ATOM 1420 C C . GLU A 1 179 ? -4.614 -10.307 19.894 1.00 70.31 179 GLU A C 1
ATOM 1422 O O . GLU A 1 179 ? -5.312 -10.987 20.642 1.00 70.31 179 GLU A O 1
ATOM 1427 N N . GLU A 1 180 ? -3.576 -9.588 20.337 1.00 65.62 180 GLU A N 1
ATOM 1428 C CA . GLU A 1 180 ? -3.154 -9.594 21.745 1.00 65.62 180 GLU A CA 1
ATOM 1429 C C . GLU A 1 180 ? -4.277 -9.143 22.684 1.00 65.62 180 GLU A C 1
ATOM 1431 O O . GLU A 1 180 ? -4.456 -9.715 23.758 1.00 65.62 180 GLU A O 1
A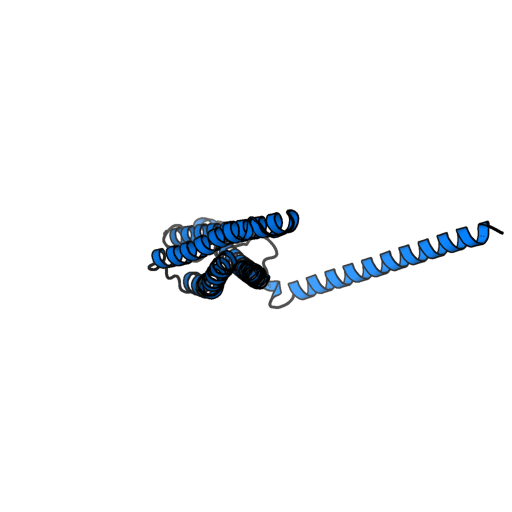TOM 1436 N N . ARG A 1 181 ? -5.066 -8.144 22.272 1.00 66.56 181 ARG A N 1
ATOM 1437 C CA . ARG A 1 181 ? -6.211 -7.666 23.054 1.00 66.56 181 ARG A CA 1
ATOM 1438 C C . ARG A 1 181 ? -7.344 -8.682 23.079 1.00 66.56 181 ARG A C 1
ATOM 1440 O O . ARG A 1 181 ? -7.826 -8.992 24.153 1.00 66.56 181 ARG A O 1
ATOM 1447 N N . VAL A 1 182 ? -7.742 -9.244 21.940 1.00 65.62 182 VAL A N 1
ATOM 1448 C CA . VAL A 1 182 ? -8.818 -10.252 21.891 1.00 65.62 182 VAL A CA 1
ATOM 1449 C C . VAL A 1 182 ? -8.424 -11.541 22.628 1.00 65.62 182 VAL A C 1
ATOM 1451 O O . VAL A 1 182 ? -9.292 -12.220 23.170 1.00 65.62 182 VAL A O 1
ATOM 1454 N N . ALA A 1 183 ? -7.132 -11.876 22.678 1.00 60.12 183 ALA A N 1
ATOM 1455 C CA . ALA A 1 183 ? -6.614 -13.008 23.444 1.00 60.12 183 ALA A CA 1
ATOM 1456 C C . ALA A 1 183 ? -6.447 -12.718 24.950 1.00 60.12 183 ALA A C 1
ATOM 1458 O O . ALA A 1 183 ? -6.281 -13.654 25.731 1.00 60.12 183 ALA A O 1
ATOM 1459 N N . SER A 1 184 ? -6.462 -11.447 25.361 1.00 49.62 184 SER A N 1
ATOM 1460 C CA . SER A 1 184 ? -6.334 -11.028 26.756 1.00 49.62 184 SER A CA 1
ATOM 1461 C C . SER A 1 184 ? -7.701 -10.985 27.442 1.00 49.62 184 SER A C 1
ATOM 1463 O O . SER A 1 184 ? -8.656 -10.404 26.932 1.00 49.62 184 SER A O 1
ATOM 1465 N N . ASP A 1 185 ? -7.780 -11.535 28.656 1.00 55.84 185 ASP A N 1
ATOM 1466 C CA . ASP A 1 185 ? -8.994 -11.498 29.481 1.00 55.84 185 ASP A CA 1
ATOM 1467 C C . ASP A 1 185 ? -9.405 -10.076 29.909 1.00 55.84 185 ASP A C 1
ATOM 1469 O O . ASP A 1 185 ? -10.542 -9.873 30.347 1.00 55.84 185 ASP A O 1
ATOM 1473 N N . ASP A 1 186 ? -8.527 -9.084 29.749 1.00 53.09 186 ASP A N 1
ATOM 1474 C CA . ASP A 1 186 ? -8.764 -7.697 30.159 1.00 53.09 186 ASP A CA 1
ATOM 1475 C C . ASP A 1 186 ? -9.587 -6.896 29.131 1.00 53.09 186 ASP A C 1
ATOM 1477 O O . ASP A 1 186 ? -10.140 -5.837 29.459 1.00 53.09 186 ASP A O 1
ATOM 1481 N N . TYR A 1 187 ? -9.707 -7.397 27.895 1.00 56.66 187 TYR A N 1
ATOM 1482 C CA . TYR A 1 187 ? -10.345 -6.693 26.781 1.00 56.66 187 TYR A CA 1
ATOM 1483 C C . TYR A 1 187 ? -11.545 -7.466 26.215 1.00 56.66 187 TYR A C 1
ATOM 1485 O O . TYR A 1 187 ? -11.666 -8.683 26.352 1.00 56.66 187 TYR A O 1
ATOM 1493 N N . ASP A 1 188 ? -12.491 -6.743 25.621 1.00 62.53 188 ASP A N 1
ATOM 1494 C CA . ASP A 1 188 ? -13.664 -7.315 24.960 1.00 62.53 188 ASP A CA 1
ATOM 1495 C C . ASP A 1 188 ? -13.373 -7.763 23.510 1.00 62.53 188 ASP A C 1
ATOM 1497 O O . ASP A 1 188 ? -12.294 -7.539 22.960 1.00 62.53 188 ASP A O 1
ATOM 1501 N N . GLU A 1 189 ? -14.365 -8.362 22.842 1.00 64.12 189 GLU A N 1
ATOM 1502 C CA . GLU A 1 189 ? -14.258 -8.835 21.446 1.00 64.12 189 GLU A CA 1
ATOM 1503 C C . GLU A 1 189 ? -13.951 -7.715 20.422 1.00 64.12 189 GLU A C 1
ATOM 1505 O O . GLU A 1 189 ? -13.624 -7.980 19.257 1.00 64.12 189 GLU A O 1
ATOM 1510 N N . ASN A 1 190 ? -14.051 -6.446 20.829 1.00 61.00 190 ASN A N 1
ATOM 1511 C CA . ASN A 1 190 ? -13.742 -5.275 20.011 1.00 61.00 190 ASN A CA 1
ATOM 1512 C C . ASN A 1 190 ? -12.380 -4.647 20.355 1.00 61.00 190 ASN A C 1
ATOM 1514 O O . ASN A 1 190 ? -11.998 -3.661 19.717 1.00 61.00 190 ASN A O 1
ATOM 1518 N N . GLY A 1 191 ? -11.626 -5.230 21.292 1.00 53.84 191 GLY A N 1
ATOM 1519 C CA . GLY A 1 191 ? -10.303 -4.765 21.705 1.00 53.84 191 GLY A CA 1
ATOM 1520 C C . GLY A 1 191 ? -10.333 -3.536 22.622 1.00 53.84 191 GLY A C 1
ATOM 1521 O O . GLY A 1 191 ? -9.355 -2.779 22.647 1.00 53.84 191 GLY A O 1
ATOM 1522 N N . MET A 1 192 ? -11.442 -3.319 23.336 1.00 64.06 192 MET A N 1
ATOM 1523 C CA . MET A 1 192 ? -11.622 -2.259 24.337 1.00 64.06 192 MET A CA 1
ATOM 1524 C C . MET A 1 192 ? -11.478 -2.832 25.754 1.00 64.06 192 MET A C 1
ATOM 1526 O O . MET A 1 192 ? -11.820 -3.989 25.982 1.00 64.06 192 MET A O 1
ATOM 1530 N N . LEU A 1 193 ? -10.974 -2.046 26.711 1.00 59.69 193 LEU A N 1
ATOM 1531 C CA . LEU A 1 193 ? -10.855 -2.474 28.113 1.00 59.69 193 LEU A CA 1
ATOM 1532 C C . LEU A 1 193 ? -12.242 -2.754 28.703 1.00 59.69 193 LEU A C 1
ATOM 1534 O O . LEU A 1 193 ? -13.128 -1.899 28.637 1.00 59.69 193 LEU A O 1
ATOM 1538 N N . LYS A 1 194 ? -12.424 -3.911 29.352 1.00 60.50 194 LYS A N 1
ATOM 1539 C CA . LYS A 1 194 ? -13.706 -4.260 29.998 1.00 60.50 194 LYS A CA 1
ATOM 1540 C C . LYS A 1 194 ? -14.112 -3.249 31.085 1.00 60.50 194 LYS A C 1
ATOM 1542 O O . LYS A 1 194 ? -15.301 -2.998 31.267 1.00 60.50 194 LYS A O 1
ATOM 1547 N N . ALA A 1 195 ? -13.139 -2.630 31.759 1.00 56.56 195 ALA A N 1
ATOM 1548 C CA . ALA A 1 195 ? -13.364 -1.629 32.807 1.00 56.56 195 ALA A CA 1
ATOM 1549 C C . ALA A 1 195 ? -13.946 -0.297 32.287 1.00 56.56 195 ALA A C 1
ATOM 1551 O O . ALA A 1 195 ? -14.773 0.310 32.964 1.00 56.56 195 ALA A O 1
ATOM 1552 N N . ASP A 1 196 ? -13.586 0.132 31.071 1.00 54.25 196 ASP A N 1
ATOM 1553 C CA . ASP A 1 196 ? -14.103 1.378 30.478 1.00 54.25 196 ASP A CA 1
ATOM 1554 C C . ASP A 1 196 ? -15.567 1.253 30.033 1.00 54.25 196 ASP A C 1
ATOM 1556 O O . ASP A 1 196 ? -16.266 2.258 29.904 1.00 54.25 196 ASP A O 1
ATOM 1560 N N . ARG A 1 197 ? -16.069 0.027 29.834 1.00 51.78 197 ARG A N 1
ATOM 1561 C CA . ARG A 1 197 ? -17.490 -0.209 29.550 1.00 51.78 197 ARG A CA 1
ATOM 1562 C C . ARG A 1 197 ? -18.358 -0.013 30.792 1.00 51.78 197 ARG A C 1
ATOM 1564 O O . ARG A 1 197 ? -19.403 0.614 30.690 1.00 51.78 197 ARG A O 1
ATOM 1571 N N . MET A 1 198 ? -17.892 -0.462 31.963 1.00 49.91 198 MET A N 1
ATOM 1572 C CA . MET A 1 198 ? -18.628 -0.301 33.227 1.00 49.91 198 MET A CA 1
ATOM 1573 C C . MET A 1 198 ? -18.853 1.172 33.596 1.00 49.91 198 MET A C 1
ATOM 1575 O O . MET A 1 198 ? -19.919 1.505 34.094 1.00 49.91 198 MET A O 1
ATOM 1579 N N . ASN A 1 199 ? -17.904 2.059 33.281 1.00 52.06 199 ASN A N 1
ATOM 1580 C CA . ASN A 1 199 ? -18.042 3.498 33.542 1.00 52.06 199 ASN A CA 1
ATOM 1581 C C . ASN A 1 199 ? -18.898 4.246 32.501 1.00 52.06 199 ASN A C 1
ATOM 1583 O O . ASN A 1 199 ? -19.359 5.346 32.781 1.00 52.06 199 ASN A O 1
ATOM 1587 N N . ASN A 1 200 ? -19.094 3.683 31.303 1.00 52.06 200 ASN A N 1
ATOM 1588 C CA . ASN A 1 200 ? -19.886 4.298 30.228 1.00 52.06 200 ASN A CA 1
ATOM 1589 C C . ASN A 1 200 ? -21.297 3.692 30.085 1.00 52.06 200 ASN A C 1
ATOM 1591 O O . ASN A 1 200 ? -22.088 4.176 29.276 1.00 52.06 200 ASN A O 1
ATOM 1595 N N . GLU A 1 201 ? -21.609 2.632 30.840 1.00 47.31 201 GLU A N 1
ATOM 1596 C CA . GLU A 1 201 ? -22.932 1.993 30.904 1.00 47.31 201 GLU A CA 1
ATOM 1597 C C . GLU A 1 201 ? -23.728 2.362 32.175 1.00 47.31 201 GLU A C 1
ATOM 1599 O O . GLU A 1 201 ? -24.874 1.927 32.308 1.00 47.31 201 GLU A O 1
ATOM 1604 N N . GLU A 1 202 ? -23.185 3.187 33.082 1.00 34.47 202 GLU A N 1
ATOM 1605 C CA . GLU A 1 202 ? -23.990 3.814 34.140 1.00 34.47 202 GLU A CA 1
ATOM 1606 C C . GLU A 1 202 ? -24.778 5.016 33.565 1.00 34.47 202 GLU A C 1
ATOM 1608 O O . GLU A 1 202 ? -24.162 5.940 33.026 1.00 34.47 202 GLU A O 1
ATOM 1613 N N . PRO A 1 203 ? -26.127 4.992 33.610 1.00 42.19 203 PRO A N 1
ATOM 1614 C CA . PRO A 1 203 ? -26.989 6.058 33.090 1.00 42.19 203 PRO A CA 1
ATOM 1615 C C . PRO A 1 203 ? -26.975 7.347 33.922 1.00 42.19 203 PRO A C 1
ATOM 1617 O O . PRO A 1 203 ? -26.810 7.273 35.161 1.00 42.19 203 PRO A O 1
#